Protein 7BPR (pdb70)

Structure (mmCIF, N/CA/C/O backbone):
data_7BPR
#
_entry.id   7BPR
#
_cell.length_a   48.053
_cell.length_b   49.480
_cell.length_c   57.202
_cell.angle_alpha   81.700
_cell.angle_beta   87.840
_cell.angle_gamma   61.410
#
_symmetry.space_group_name_H-M   'P 1'
#
loop_
_entity.id
_entity.type
_entity.pdbx_description
1 polymer 'Testis-expressed protein 101'
2 non-polymer 2-acetamido-2-deoxy-beta-D-glucopyranose
3 non-polymer 'PLATINUM (II) ION'
4 water water
#
loop_
_atom_site.group_PDB
_atom_site.id
_atom_site.type_symbol
_atom_site.label_atom_id
_atom_site.label_alt_id
_atom_site.label_comp_id
_atom_site.label_asym_id
_atom_site.label_entity_id
_atom_site.label_seq_id
_atom_site.pdbx_PDB_ins_code
_atom_site.Cartn_x
_atom_site.Cartn_y
_atom_site.Cartn_z
_atom_site.occupancy
_atom_site.B_iso_or_equiv
_atom_site.auth_seq_id
_atom_site.auth_comp_id
_atom_site.auth_asym_id
_atom_site.auth_atom_id
_atom_site.pdbx_PDB_model_num
ATOM 1 N N . LEU A 1 5 ? 8.278 22.785 12.719 1.00 59.42 26 LEU A N 1
ATOM 2 C CA . LEU A 1 5 ? 7.306 21.750 12.186 1.00 55.87 26 LEU A CA 1
ATOM 3 C C . LEU A 1 5 ? 7.455 20.419 12.943 1.00 49.33 26 LEU A C 1
ATOM 4 O O . LEU A 1 5 ? 8.590 19.908 13.068 1.00 43.26 26 LEU A O 1
ATOM 9 N N . TYR A 1 6 ? 6.325 19.865 13.389 1.00 50.09 27 TYR A N 1
ATOM 10 C CA . TYR A 1 6 ? 6.207 18.559 14.090 1.00 52.16 27 TYR A CA 1
ATOM 11 C C . TYR A 1 6 ? 5.236 17.664 13.301 1.00 50.62 27 TYR A C 1
ATOM 12 O O . TYR A 1 6 ? 4.157 18.146 12.837 1.00 46.95 27 TYR A O 1
ATOM 21 N N . CYS A 1 7 ? 5.571 16.378 13.175 1.00 43.79 28 CYS A N 1
ATOM 22 C CA . CYS A 1 7 ? 4.800 15.415 12.337 1.00 45.18 28 CYS A CA 1
ATOM 23 C C . CYS A 1 7 ? 4.471 14.169 13.154 1.00 43.75 28 CYS A C 1
ATOM 24 O O . CYS A 1 7 ? 5.379 13.711 13.881 1.00 42.55 28 CYS A O 1
ATOM 27 N N . GLN A 1 8 ? 3.241 13.647 13.021 1.00 45.60 29 GLN A N 1
ATOM 28 C CA . GLN A 1 8 ? 2.902 12.273 13.477 1.00 45.18 29 GLN A CA 1
ATOM 29 C C . GLN A 1 8 ? 3.995 11.353 12.928 1.00 42.32 29 GLN A C 1
ATOM 30 O O . GLN A 1 8 ? 4.433 11.528 11.762 1.00 37.42 29 GLN A O 1
ATOM 36 N N . LYS A 1 9 ? 4.469 10.432 13.749 1.00 41.00 30 LYS A N 1
ATOM 37 C CA . LYS A 1 9 ? 5.541 9.488 13.367 1.00 46.15 30 LYS A CA 1
ATOM 38 C C . LYS A 1 9 ? 5.084 8.069 13.687 1.00 45.57 30 LYS A C 1
ATOM 39 O O . LYS A 1 9 ? 4.592 7.840 14.799 1.00 46.69 30 LYS A O 1
ATOM 45 N N . GLY A 1 10 ? 5.288 7.158 12.736 1.00 47.64 31 GLY A N 1
ATOM 46 C CA . GLY A 1 10 ? 4.934 5.735 12.871 1.00 39.36 31 GLY A CA 1
ATOM 47 C C . GLY A 1 10 ? 5.284 4.958 11.620 1.00 41.75 31 GLY A C 1
ATOM 48 O O . GLY A 1 10 ? 5.383 5.551 10.529 1.00 42.63 31 GLY A O 1
ATOM 49 N N . LEU A 1 11 ? 5.420 3.659 11.779 1.00 42.09 32 LEU A N 1
ATOM 50 C CA . LEU A 1 11 ? 5.834 2.712 10.735 1.00 46.01 32 LEU A CA 1
ATOM 51 C C . LEU A 1 11 ? 5.059 1.436 10.995 1.00 44.44 32 LEU A C 1
ATOM 52 O O . LEU A 1 11 ? 5.033 1.024 12.148 1.00 42.48 32 LEU A O 1
ATOM 57 N N . SER A 1 12 ? 4.436 0.834 9.980 1.00 41.04 33 SER A N 1
ATOM 58 C CA . SER A 1 12 ? 3.627 -0.396 10.161 1.00 37.51 33 SER A CA 1
ATOM 59 C C . SER A 1 12 ? 3.665 -1.229 8.874 1.00 40.05 33 SER A C 1
ATOM 60 O O . SER A 1 12 ? 3.389 -0.685 7.808 1.00 32.13 33 SER A O 1
ATOM 63 N N . MET A 1 13 ? 4.061 -2.488 8.965 1.00 39.52 34 MET A N 1
ATOM 64 C CA . MET A 1 13 ? 4.030 -3.441 7.831 1.00 41.05 34 MET A CA 1
ATOM 65 C C . MET A 1 13 ? 3.322 -4.687 8.342 1.00 38.43 34 MET A C 1
ATOM 66 O O . MET A 1 13 ? 3.890 -5.339 9.196 1.00 45.61 34 MET A O 1
ATOM 71 N N . THR A 1 14 ? 2.096 -4.950 7.909 1.00 39.17 35 THR A N 1
ATOM 72 C CA . THR A 1 14 ? 1.276 -6.073 8.411 1.00 38.86 35 THR A CA 1
ATOM 73 C C . THR A 1 14 ? 0.570 -6.756 7.251 1.00 44.80 35 THR A C 1
ATOM 74 O O . THR A 1 14 ? 0.349 -6.091 6.203 1.00 42.85 35 THR A O 1
ATOM 78 N N . VAL A 1 15 ? 0.210 -8.018 7.449 1.00 41.55 36 VAL A N 1
ATOM 79 C CA . VAL A 1 15 ? -0.777 -8.728 6.596 1.00 43.25 36 VAL A CA 1
ATOM 80 C C . VAL A 1 15 ? -1.955 -9.078 7.484 1.00 45.32 36 VAL A C 1
ATOM 81 O O . VAL A 1 15 ? -1.738 -9.741 8.482 1.00 47.29 36 VAL A O 1
ATOM 85 N N . GLU A 1 16 ? -3.134 -8.596 7.105 1.00 48.18 37 GLU A N 1
ATOM 86 C CA . GLU A 1 16 ? -4.404 -8.664 7.856 1.00 51.29 37 GLU A CA 1
ATOM 87 C C . GLU A 1 16 ? -5.334 -9.653 7.138 1.00 53.42 37 GLU A C 1
ATOM 88 O O . GLU A 1 16 ? -5.510 -9.507 5.915 1.00 46.49 37 GLU A O 1
ATOM 94 N N . ALA A 1 17 ? -5.920 -10.632 7.834 1.00 57.37 38 ALA A N 1
ATOM 95 C CA . ALA A 1 17 ? -7.063 -11.425 7.303 1.00 62.67 38 ALA A CA 1
ATOM 96 C C . ALA A 1 17 ? -8.346 -10.583 7.350 1.00 64.44 38 ALA A C 1
ATOM 97 O O . ALA A 1 17 ? -9.307 -10.944 6.668 1.00 65.43 38 ALA A O 1
ATOM 99 N N . ASP A 1 18 ? -8.325 -9.465 8.087 1.00 68.88 39 ASP A N 1
ATOM 100 C CA . ASP A 1 18 ? -9.459 -8.518 8.244 1.00 76.58 39 ASP A CA 1
ATOM 101 C C . ASP A 1 18 ? -9.368 -7.403 7.209 1.00 73.52 39 ASP A C 1
ATOM 102 O O . ASP A 1 18 ? -8.273 -7.034 6.775 1.00 61.36 39 ASP A O 1
ATOM 107 N N . PRO A 1 19 ? -10.515 -6.828 6.774 1.00 75.48 40 PRO A N 1
ATOM 108 C CA . PRO A 1 19 ? -10.486 -5.778 5.745 1.00 75.03 40 PRO A CA 1
ATOM 109 C C . PRO A 1 19 ? -9.666 -4.528 6.134 1.00 68.35 40 PRO A C 1
ATOM 110 O O . PRO A 1 19 ? -9.504 -4.257 7.328 1.00 53.52 40 PRO A O 1
ATOM 114 N N . ALA A 1 20 ? -9.148 -3.812 5.123 1.00 65.33 41 ALA A N 1
ATOM 115 C CA . ALA A 1 20 ? -8.419 -2.524 5.263 1.00 59.99 41 ALA A CA 1
ATOM 116 C C . ALA A 1 20 ? -9.299 -1.474 5.954 1.00 58.55 41 ALA A C 1
ATOM 117 O O . ALA A 1 20 ? -8.753 -0.638 6.683 1.00 52.17 41 ALA A O 1
ATOM 119 N N . ASN A 1 21 ? -10.621 -1.539 5.782 1.00 65.78 42 ASN A N 1
ATOM 120 C CA . ASN A 1 21 ? -11.560 -0.502 6.301 1.00 68.94 42 ASN A CA 1
ATOM 121 C C . ASN A 1 21 ? -11.865 -0.778 7.791 1.00 69.01 42 ASN A C 1
ATOM 122 O O . ASN A 1 21 ? -12.793 -0.144 8.323 1.00 77.41 42 ASN A O 1
ATOM 127 N N . MET A 1 22 ? -11.085 -1.640 8.464 1.00 64.59 43 MET A N 1
ATOM 128 C CA . MET A 1 22 ? -10.962 -1.665 9.949 1.00 67.33 43 MET A CA 1
ATOM 129 C C . MET A 1 22 ? -9.504 -1.459 10.404 1.00 65.92 43 MET A C 1
ATOM 130 O O . MET A 1 22 ? -9.242 -1.589 11.615 1.00 60.25 43 MET A O 1
ATOM 135 N N . PHE A 1 23 ? -8.584 -1.087 9.508 1.00 54.25 44 PHE A N 1
ATOM 136 C CA . PHE A 1 23 ? -7.205 -0.694 9.884 1.00 53.71 44 PHE A CA 1
ATOM 137 C C . PHE A 1 23 ? -7.272 0.651 10.609 1.00 47.36 44 PHE A C 1
ATOM 138 O O . PHE A 1 23 ? -7.962 1.567 10.160 1.00 46.66 44 PHE A O 1
ATOM 146 N N . ASN A 1 24 ? -6.578 0.756 11.729 1.00 54.90 45 ASN A N 1
ATOM 147 C CA . ASN A 1 24 ? -6.477 2.025 12.487 1.00 59.16 45 ASN A CA 1
ATOM 148 C C . ASN A 1 24 ? -5.047 2.519 12.274 1.00 56.55 45 ASN A C 1
ATOM 149 O O . ASN A 1 24 ? -4.092 1.849 12.741 1.00 55.86 45 ASN A O 1
ATOM 154 N N . TRP A 1 25 ? -4.918 3.642 11.563 1.00 48.37 46 TRP A N 1
ATOM 155 C CA . TRP A 1 25 ? -3.620 4.275 11.249 1.00 49.92 46 TRP A CA 1
ATOM 156 C C . TRP A 1 25 ? -3.269 5.199 12.421 1.00 63.39 46 TRP A C 1
ATOM 157 O O . TRP A 1 25 ? -2.941 6.376 12.214 1.00 65.43 46 TRP A O 1
ATOM 168 N N . THR A 1 26 ? -3.408 4.666 13.633 1.00 76.37 47 THR A N 1
ATOM 169 C CA . THR A 1 26 ? -3.035 5.349 14.893 1.00 74.70 47 THR A CA 1
ATOM 170 C C . THR A 1 26 ? -1.525 5.537 14.861 1.00 75.18 47 THR A C 1
ATOM 171 O O . THR A 1 26 ? -0.814 4.630 14.326 1.00 72.00 47 THR A O 1
ATOM 175 N N . THR A 1 27 ? -1.095 6.701 15.341 1.00 70.92 48 THR A N 1
ATOM 176 C CA . THR A 1 27 ? 0.311 7.033 15.659 1.00 68.26 48 THR A CA 1
ATOM 177 C C . THR A 1 27 ? 0.272 7.739 17.017 1.00 73.12 48 THR A C 1
ATOM 178 O O . THR A 1 27 ? -0.480 8.727 17.146 1.00 74.58 48 THR A O 1
ATOM 182 N N . GLU A 1 28 ? 0.993 7.206 17.998 1.00 75.41 49 GLU A N 1
ATOM 183 C CA . GLU A 1 28 ? 1.168 7.826 19.341 1.00 83.24 49 GLU A CA 1
ATOM 184 C C . GLU A 1 28 ? 2.228 8.925 19.203 1.00 78.42 49 GLU A C 1
ATOM 185 O O . GLU A 1 28 ? 1.947 10.082 19.606 1.00 67.66 49 GLU A O 1
ATOM 191 N N . GLU A 1 29 ? 3.340 8.583 18.540 1.00 72.53 50 GLU A N 1
ATOM 192 C CA . GLU A 1 29 ? 4.597 9.367 18.545 1.00 67.66 50 GLU A CA 1
ATOM 193 C C . GLU A 1 29 ? 4.499 10.590 17.624 1.00 64.24 50 GLU A C 1
ATOM 194 O O . GLU A 1 29 ? 3.715 10.566 16.653 1.00 57.23 50 GLU A O 1
ATOM 200 N N . VAL A 1 30 ? 5.310 11.606 17.934 1.00 49.93 51 VAL A N 1
ATOM 201 C CA . VAL A 1 30 ? 5.528 12.830 17.121 1.00 52.81 51 VAL A CA 1
ATOM 202 C C . VAL A 1 30 ? 7.043 12.994 16.948 1.00 52.29 51 VAL A C 1
ATOM 203 O O . VAL A 1 30 ? 7.779 12.321 17.641 1.00 51.59 51 VAL A O 1
ATOM 207 N N . GLU A 1 31 ? 7.493 13.753 15.956 1.00 57.71 52 GLU A N 1
ATOM 208 C CA . GLU A 1 31 ? 8.938 14.039 15.785 1.00 57.63 52 GLU A CA 1
ATOM 209 C C . GLU A 1 31 ? 9.093 15.436 15.190 1.00 59.92 52 GLU A C 1
ATOM 210 O O . GLU A 1 31 ? 8.157 15.909 14.540 1.00 53.39 52 GLU A O 1
ATOM 216 N N . THR A 1 32 ? 10.242 16.053 15.455 1.00 63.73 53 THR A N 1
ATOM 217 C CA . THR A 1 32 ? 10.584 17.430 15.043 1.00 59.84 53 THR A CA 1
ATOM 218 C C . THR A 1 32 ? 11.356 17.354 13.727 1.00 55.93 53 THR A C 1
ATOM 219 O O . THR A 1 32 ? 12.318 16.554 13.634 1.00 60.35 53 THR A O 1
ATOM 223 N N . CYS A 1 33 ? 10.894 18.119 12.745 1.00 53.26 54 CYS A N 1
ATOM 224 C CA . CYS A 1 33 ? 11.489 18.229 11.392 1.00 56.48 54 CYS A CA 1
ATOM 225 C C . CYS A 1 33 ? 12.529 19.349 11.393 1.00 66.11 54 CYS A C 1
ATOM 226 O O . CYS A 1 33 ? 12.244 20.405 12.003 1.00 69.31 54 CYS A O 1
ATOM 229 N N . ASP A 1 34 ? 13.656 19.120 10.708 1.00 69.31 55 ASP A N 1
ATOM 230 C CA . ASP A 1 34 ? 14.562 20.169 10.159 1.00 73.14 55 ASP A CA 1
ATOM 231 C C . ASP A 1 34 ? 13.698 21.233 9.471 1.00 80.97 55 ASP A C 1
ATOM 232 O O . ASP A 1 34 ? 12.572 20.903 9.052 1.00 85.60 55 ASP A O 1
ATOM 237 N N . LYS A 1 35 ? 14.172 22.477 9.396 1.00 87.17 56 LYS A N 1
ATOM 238 C CA . LYS A 1 35 ? 13.379 23.593 8.806 1.00 88.01 56 LYS A CA 1
ATOM 239 C C . LYS A 1 35 ? 13.240 23.329 7.304 1.00 86.18 56 LYS A C 1
ATOM 240 O O . LYS A 1 35 ? 14.154 22.704 6.712 1.00 72.08 56 LYS A O 1
ATOM 246 N N . GLY A 1 36 ? 12.100 23.730 6.733 1.00 83.71 57 GLY A N 1
ATOM 247 C CA . GLY A 1 36 ? 11.765 23.541 5.308 1.00 80.34 57 GLY A CA 1
ATOM 248 C C . GLY A 1 36 ? 11.314 22.118 4.985 1.00 75.80 57 GLY A C 1
ATOM 249 O O . GLY A 1 36 ? 11.092 21.825 3.790 1.00 74.57 57 GLY A O 1
ATOM 250 N N . ALA A 1 37 ? 11.155 21.257 5.996 1.00 68.82 58 ALA A N 1
ATOM 251 C CA . ALA A 1 37 ? 10.641 19.877 5.835 1.00 61.96 58 ALA A CA 1
ATOM 252 C C . ALA A 1 37 ? 9.134 19.911 5.592 1.00 58.24 58 ALA A C 1
ATOM 253 O O . ALA A 1 37 ? 8.510 20.983 5.759 1.00 52.82 58 ALA A O 1
ATOM 255 N N . LEU A 1 38 ? 8.582 18.756 5.220 1.00 55.49 59 LEU A N 1
ATOM 256 C CA . LEU A 1 38 ? 7.121 18.509 5.136 1.00 54.54 59 LEU A CA 1
ATOM 257 C C . LEU A 1 38 ? 6.754 17.360 6.081 1.00 39.84 59 LEU A C 1
ATOM 258 O O . LEU A 1 38 ? 7.650 16.591 6.453 1.00 44.19 59 LEU A O 1
ATOM 263 N N . CYS A 1 39 ? 5.484 17.244 6.451 1.00 38.56 60 CYS A N 1
ATOM 264 C CA . CYS A 1 39 ? 4.941 15.974 7.007 1.00 41.56 60 CYS A CA 1
ATOM 265 C C . CYS A 1 39 ? 4.501 15.086 5.828 1.00 37.38 60 CYS A C 1
ATOM 266 O O . CYS A 1 39 ? 3.956 15.617 4.835 1.00 35.41 60 CYS A O 1
ATOM 269 N N . GLN A 1 40 ? 4.749 13.789 5.930 1.00 37.82 61 GLN A N 1
ATOM 270 C CA . GLN A 1 40 ? 4.173 12.789 4.996 1.00 35.92 61 GLN A CA 1
ATOM 271 C C . GLN A 1 40 ? 3.461 11.695 5.792 1.00 36.10 61 GLN A C 1
ATOM 272 O O . GLN A 1 40 ? 3.935 11.279 6.864 1.00 34.73 61 GLN A O 1
ATOM 278 N N . GLU A 1 41 ? 2.359 11.226 5.215 1.00 36.15 62 GLU A N 1
ATOM 279 C CA . GLU A 1 41 ? 1.718 9.939 5.547 1.00 34.22 62 GLU A CA 1
ATOM 280 C C . GLU A 1 41 ? 1.491 9.218 4.208 1.00 32.57 62 GLU A C 1
ATOM 281 O O . GLU A 1 41 ? 0.863 9.792 3.318 1.00 30.71 62 GLU A O 1
ATOM 287 N N . THR A 1 42 ? 2.016 8.012 4.102 1.00 29.70 63 THR A N 1
ATOM 288 C CA . THR A 1 42 ? 1.986 7.195 2.881 1.00 28.55 63 THR A CA 1
ATOM 289 C C . THR A 1 42 ? 1.633 5.764 3.264 1.00 27.84 63 THR A C 1
ATOM 290 O O . THR A 1 42 ? 2.187 5.234 4.254 1.00 28.51 63 THR A O 1
ATOM 294 N N . ILE A 1 43 ? 0.738 5.149 2.490 1.00 30.25 64 ILE A N 1
ATOM 295 C CA . ILE A 1 43 ? 0.274 3.767 2.758 1.00 28.23 64 ILE A CA 1
ATOM 296 C C . ILE A 1 43 ? 0.069 3.080 1.407 1.00 27.95 64 ILE A C 1
ATOM 297 O O . ILE A 1 43 ? -0.302 3.742 0.439 1.00 26.50 64 ILE A O 1
ATOM 302 N N . LEU A 1 44 ? 0.445 1.813 1.351 1.00 29.20 65 LEU A N 1
ATOM 303 C CA . LEU A 1 44 ? 0.334 0.939 0.168 1.00 29.24 65 LEU A CA 1
ATOM 304 C C . LEU A 1 44 ? -0.441 -0.270 0.645 1.00 27.66 65 LEU A C 1
ATOM 305 O O . LEU A 1 44 ? -0.050 -0.842 1.689 1.00 28.53 65 LEU A O 1
ATOM 310 N N . ILE A 1 45 ? -1.537 -0.568 -0.035 1.00 27.67 66 ILE A N 1
ATOM 311 C CA . ILE A 1 45 ? -2.523 -1.601 0.370 1.00 27.95 66 ILE A CA 1
ATOM 312 C C . ILE A 1 45 ? -2.628 -2.597 -0.771 1.00 28.39 66 ILE A C 1
ATOM 313 O O . ILE A 1 45 ? -2.876 -2.177 -1.936 1.00 27.31 66 ILE A O 1
ATOM 318 N N . ILE A 1 46 ? -2.411 -3.870 -0.471 1.00 27.56 67 ILE A N 1
ATOM 319 C CA . ILE A 1 46 ? -2.317 -4.942 -1.492 1.00 28.78 67 ILE A CA 1
ATOM 320 C C . ILE A 1 46 ? -3.202 -6.074 -0.999 1.00 29.19 67 ILE A C 1
ATOM 321 O O . ILE A 1 46 ? -2.922 -6.634 0.071 1.00 31.69 67 ILE A O 1
ATOM 326 N N . LYS A 1 47 ? -4.244 -6.377 -1.740 1.00 30.10 68 LYS A N 1
ATOM 327 C CA . LYS A 1 47 ? -5.234 -7.399 -1.344 1.00 33.37 68 LYS A CA 1
ATOM 328 C C . LYS A 1 47 ? -5.160 -8.510 -2.375 1.00 32.41 68 LYS A C 1
ATOM 329 O O . LYS A 1 47 ? -5.233 -8.217 -3.575 1.00 30.62 68 LYS A O 1
ATOM 335 N N . ALA A 1 48 ? -4.952 -9.712 -1.876 1.00 31.39 69 ALA A N 1
ATOM 336 C CA . ALA A 1 48 ? -4.936 -10.987 -2.629 1.00 34.40 69 ALA A CA 1
ATOM 337 C C . ALA A 1 48 ? -5.875 -11.920 -1.874 1.00 35.73 69 ALA A C 1
ATOM 338 O O . ALA A 1 48 ? -5.607 -12.190 -0.660 1.00 35.45 69 ALA A O 1
ATOM 340 N N . GLY A 1 49 ? -6.943 -12.373 -2.525 1.00 36.15 70 GLY A N 1
ATOM 341 C CA . GLY A 1 49 ? -7.975 -13.172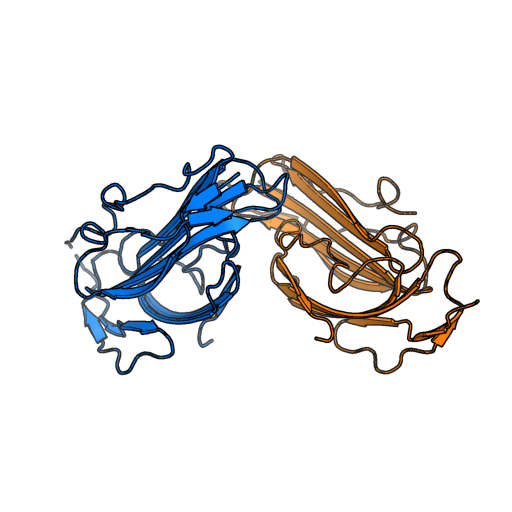 -1.829 1.00 37.66 70 GLY A CA 1
ATOM 342 C C . GLY A 1 49 ? -8.539 -12.402 -0.648 1.00 36.42 70 GLY A C 1
ATOM 343 O O . GLY A 1 49 ? -9.030 -11.305 -0.845 1.00 36.84 70 GLY A O 1
ATOM 344 N N . THR A 1 50 ? -8.438 -12.952 0.558 1.00 34.74 71 THR A N 1
ATOM 345 C CA . THR A 1 50 ? -9.035 -12.357 1.778 1.00 39.43 71 THR A CA 1
ATOM 346 C C . THR A 1 50 ? -7.956 -11.670 2.610 1.00 37.14 71 THR A C 1
ATOM 347 O O . THR A 1 50 ? -8.276 -11.161 3.694 1.00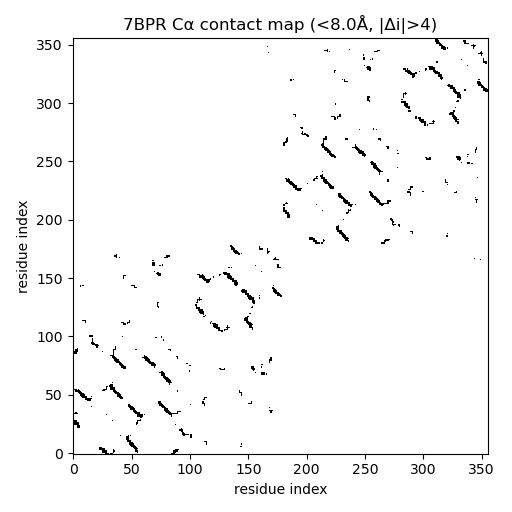 39.89 71 THR A O 1
ATOM 351 N N . GLU A 1 51 ? -6.708 -11.643 2.146 1.00 37.27 72 GLU A N 1
ATOM 352 C CA . GLU A 1 51 ? -5.616 -11.037 2.934 1.00 36.55 72 GLU A CA 1
ATOM 353 C C . GLU A 1 51 ? -5.208 -9.712 2.311 1.00 36.38 72 GLU A C 1
ATOM 354 O O . GLU A 1 51 ? -5.201 -9.593 1.071 1.00 30.94 72 GLU A O 1
ATOM 360 N N . THR A 1 52 ? -4.841 -8.786 3.180 1.00 33.46 73 THR A N 1
ATOM 361 C CA . THR A 1 52 ? -4.439 -7.419 2.814 1.00 35.72 73 THR A CA 1
ATOM 362 C C . THR A 1 52 ? -3.101 -7.103 3.476 1.00 36.89 73 THR A C 1
ATOM 363 O O . THR A 1 52 ? -3.013 -7.079 4.717 1.00 39.05 73 THR A O 1
ATOM 367 N N . ALA A 1 53 ? -2.088 -6.844 2.666 1.00 34.38 74 ALA A N 1
ATOM 368 C CA . ALA A 1 53 ? -0.795 -6.327 3.132 1.00 34.41 74 ALA A CA 1
ATOM 369 C C . ALA A 1 53 ? -0.904 -4.802 3.166 1.00 36.48 74 ALA A C 1
ATOM 370 O O . ALA A 1 53 ? -1.449 -4.216 2.227 1.00 29.24 74 ALA A O 1
ATOM 372 N N . ILE A 1 54 ? -0.492 -4.204 4.279 1.00 33.92 75 ILE A N 1
ATOM 373 C CA . ILE A 1 54 ? -0.573 -2.737 4.520 1.00 33.19 75 ILE A CA 1
ATOM 374 C C . ILE A 1 54 ? 0.822 -2.284 4.930 1.00 33.56 75 ILE A C 1
ATOM 375 O O . ILE A 1 54 ? 1.291 -2.753 5.986 1.00 31.55 75 ILE A O 1
ATOM 380 N N . LEU A 1 55 ? 1.460 -1.463 4.089 1.00 32.85 76 LEU A N 1
ATOM 381 C CA . LEU A 1 55 ? 2.776 -0.841 4.360 1.00 34.03 76 LEU A CA 1
ATOM 382 C C . LEU A 1 55 ? 2.540 0.646 4.573 1.00 34.65 76 LEU A C 1
ATOM 383 O O . LEU A 1 55 ? 2.151 1.325 3.613 1.00 31.40 76 LEU A O 1
ATOM 388 N N . ALA A 1 56 ? 2.755 1.151 5.792 1.00 31.77 77 ALA A N 1
ATOM 389 C CA . ALA A 1 56 ? 2.343 2.507 6.200 1.00 30.20 77 ALA A CA 1
ATOM 390 C C . ALA A 1 56 ? 3.491 3.207 6.923 1.00 36.98 77 ALA A C 1
ATOM 391 O O . ALA A 1 56 ? 4.152 2.571 7.770 1.00 37.02 77 ALA A O 1
ATOM 393 N N . THR A 1 57 ? 3.695 4.480 6.588 1.00 37.03 78 THR A N 1
ATOM 394 C CA . THR A 1 57 ? 4.800 5.316 7.086 1.00 34.14 78 THR A CA 1
ATOM 395 C C . THR A 1 57 ? 4.264 6.718 7.325 1.00 38.07 78 THR A C 1
ATOM 396 O O . THR A 1 57 ? 3.532 7.240 6.465 1.00 35.70 78 THR A O 1
ATOM 400 N N . LYS A 1 58 ? 4.599 7.281 8.490 1.00 39.10 79 LYS A N 1
ATOM 401 C CA . LYS A 1 58 ? 4.356 8.701 8.837 1.00 40.10 79 LYS A CA 1
ATOM 402 C C . LYS A 1 58 ? 5.639 9.297 9.413 1.00 36.67 79 LYS A C 1
ATOM 403 O O . LYS A 1 58 ? 6.267 8.633 10.248 1.00 36.16 79 LYS A O 1
ATOM 409 N N . GLY A 1 59 ? 5.967 10.515 9.012 1.00 41.36 80 GLY A N 1
ATOM 410 C CA . GLY A 1 59 ? 7.073 11.279 9.620 1.00 42.05 80 GLY A CA 1
ATOM 411 C C . GLY A 1 59 ? 7.410 12.516 8.823 1.00 46.54 80 GLY A C 1
ATOM 412 O O . GLY A 1 59 ? 6.667 12.851 7.885 1.00 44.87 80 GLY A O 1
ATOM 413 N N . CYS A 1 60 ? 8.491 13.190 9.209 1.00 45.85 81 CYS A N 1
ATOM 414 C CA . CYS A 1 60 ? 9.082 14.319 8.455 1.00 46.71 81 CYS A CA 1
ATOM 415 C C . CYS A 1 60 ? 9.702 13.767 7.169 1.00 42.68 81 CYS A C 1
ATOM 416 O O . CYS A 1 60 ? 10.139 12.601 7.158 1.00 39.43 81 CYS A O 1
ATOM 419 N N . ILE A 1 61 ? 9.688 14.565 6.114 1.00 47.12 82 ILE A N 1
ATOM 420 C CA . ILE A 1 61 ? 10.575 14.378 4.932 1.00 51.03 82 ILE A CA 1
ATOM 421 C C . ILE A 1 61 ? 11.194 15.726 4.602 1.00 53.54 82 ILE A C 1
ATOM 422 O O . ILE A 1 61 ? 10.499 16.740 4.581 1.00 47.38 82 ILE A O 1
ATOM 427 N N . PRO A 1 62 ? 12.507 15.748 4.298 1.00 59.89 83 PRO A N 1
ATOM 428 C CA . PRO A 1 62 ? 13.237 17.009 4.179 1.00 59.68 83 PRO A CA 1
ATOM 429 C C . PRO A 1 62 ? 12.759 17.873 3.003 1.00 67.64 83 PRO A C 1
ATOM 430 O O . PRO A 1 62 ? 12.789 19.079 3.133 1.00 72.17 83 PRO A O 1
ATOM 434 N N . GLU A 1 63 ? 12.295 17.271 1.905 1.00 69.30 84 GLU A N 1
ATOM 435 C CA . GLU A 1 63 ? 11.848 18.058 0.721 1.00 69.40 84 GLU A CA 1
ATOM 436 C C . GLU A 1 63 ? 10.682 17.340 0.036 1.00 63.79 84 GLU A C 1
ATOM 437 O O . GLU A 1 63 ? 10.563 16.107 0.172 1.00 60.85 84 GLU A O 1
ATOM 443 N N . GLY A 1 64 ? 9.848 18.130 -0.630 1.00 58.56 85 GLY A N 1
ATOM 444 C CA . GLY A 1 64 ? 8.714 17.648 -1.426 1.00 61.19 85 GLY A CA 1
ATOM 445 C C . GLY A 1 64 ? 7.761 18.778 -1.752 1.00 67.07 85 GLY A C 1
ATOM 446 O O . GLY A 1 64 ? 7.901 19.888 -1.182 1.00 57.68 85 GLY A O 1
ATOM 447 N N . GLU A 1 65 ? 6.819 18.498 -2.647 1.00 72.62 86 GLU A N 1
ATOM 448 C CA . GLU A 1 65 ? 5.679 19.387 -2.954 1.00 73.32 86 GLU A CA 1
ATOM 449 C C . GLU A 1 65 ? 4.528 18.976 -2.044 1.00 64.26 86 GLU A C 1
ATOM 450 O O . GLU A 1 65 ? 4.270 17.772 -1.920 1.00 62.09 86 GLU A O 1
ATOM 456 N N . GLU A 1 66 ? 3.866 19.947 -1.428 1.00 56.86 87 GLU A N 1
ATOM 457 C CA . GLU A 1 66 ? 2.554 19.727 -0.776 1.00 56.81 87 GLU A CA 1
ATOM 458 C C . GLU A 1 66 ? 1.620 19.118 -1.824 1.00 56.06 87 GLU A C 1
ATOM 459 O O . GLU A 1 66 ? 1.490 19.708 -2.901 1.00 62.32 87 GLU A O 1
ATOM 465 N N . ALA A 1 67 ? 1.018 17.965 -1.539 1.00 52.57 88 ALA A N 1
ATOM 466 C CA . ALA A 1 67 ? 0.087 17.265 -2.457 1.00 47.56 88 ALA A CA 1
ATOM 467 C C . ALA A 1 67 ? -0.543 16.053 -1.761 1.00 45.16 88 ALA A C 1
ATOM 468 O O . ALA A 1 67 ? 0.132 15.413 -0.907 1.00 40.21 88 ALA A O 1
ATOM 470 N N . ILE A 1 68 ? -1.782 15.751 -2.113 1.00 37.92 89 ILE A N 1
ATOM 471 C CA . ILE A 1 68 ? -2.433 14.458 -1.769 1.00 37.44 89 ILE A CA 1
ATOM 472 C C . ILE A 1 68 ? -2.546 13.653 -3.061 1.00 34.77 89 ILE A C 1
ATOM 473 O O . ILE A 1 68 ? -3.072 14.203 -4.068 1.00 32.76 89 ILE A O 1
ATOM 478 N N . THR A 1 69 ? -2.021 12.435 -3.053 1.00 32.67 90 THR A N 1
ATOM 479 C CA . THR A 1 69 ? -1.943 11.572 -4.258 1.00 34.75 90 THR A CA 1
ATOM 480 C C . THR A 1 69 ? -2.541 10.207 -3.907 1.00 30.06 90 THR A C 1
ATOM 481 O O . THR A 1 69 ? -1.934 9.479 -3.063 1.00 32.74 90 THR A O 1
ATOM 485 N N . ILE A 1 70 ? -3.644 9.866 -4.564 1.00 28.77 91 ILE A N 1
ATOM 486 C CA . ILE A 1 70 ? -4.279 8.514 -4.482 1.00 26.82 91 ILE A CA 1
ATOM 487 C C . ILE A 1 70 ? -4.086 7.827 -5.817 1.00 26.56 91 ILE A C 1
ATOM 488 O O . ILE A 1 70 ? -4.390 8.429 -6.871 1.00 26.47 91 ILE A O 1
ATOM 493 N N . VAL A 1 71 ? -3.522 6.624 -5.759 1.00 26.82 92 VAL A N 1
ATOM 494 C CA . VAL A 1 71 ? -3.248 5.846 -6.990 1.00 27.17 92 VAL A CA 1
ATOM 495 C C . VAL A 1 71 ? -3.953 4.510 -6.833 1.00 27.78 92 VAL A C 1
ATOM 496 O O . VAL A 1 71 ? -3.687 3.799 -5.845 1.00 26.02 92 VAL A O 1
ATOM 500 N N . GLN A 1 72 ? -4.807 4.192 -7.798 1.00 27.10 93 GLN A N 1
ATOM 501 C CA . GLN A 1 72 ? -5.419 2.851 -7.884 1.00 29.23 93 GLN A CA 1
ATOM 502 C C . GLN A 1 72 ? -4.549 2.031 -8.826 1.00 26.91 93 GLN A C 1
ATOM 503 O O . GLN A 1 72 ? -4.788 2.047 -10.051 1.00 26.45 93 GLN A O 1
ATOM 509 N N . HIS A 1 73 ? -3.504 1.406 -8.287 1.00 26.43 94 HIS A N 1
ATOM 510 C CA . HIS A 1 73 ? -2.453 0.737 -9.101 1.00 28.92 94 HIS A CA 1
ATOM 511 C C . HIS A 1 73 ? -3.071 -0.464 -9.846 1.00 29.12 94 HIS A C 1
ATOM 512 O O . HIS A 1 73 ? -2.730 -0.694 -11.004 1.00 29.63 94 HIS A O 1
ATOM 519 N N . SER A 1 74 ? -3.873 -1.254 -9.152 1.00 28.04 95 SER A N 1
ATOM 520 C CA . SER A 1 74 ? -4.643 -2.378 -9.746 1.00 30.43 95 SER A CA 1
ATOM 521 C C . SER A 1 74 ? -6.052 -2.307 -9.190 1.00 30.02 95 SER A C 1
ATOM 522 O O . SER A 1 74 ? -6.219 -2.248 -7.940 1.00 25.30 95 SER A O 1
ATOM 525 N N . SER A 1 75 ? -7.020 -2.356 -10.086 1.00 31.56 96 SER A N 1
ATOM 526 C CA . SER A 1 75 ? -8.473 -2.327 -9.762 1.00 29.92 96 SER A CA 1
ATOM 527 C C . SER A 1 75 ? -9.037 -3.730 -9.917 1.00 32.76 96 SER A C 1
ATOM 528 O O . SER A 1 75 ? -8.433 -4.525 -10.611 1.00 31.39 96 SER A O 1
ATOM 531 N N . PRO A 1 76 ? -10.223 -4.035 -9.352 1.00 33.22 97 PRO A N 1
ATOM 532 C CA . PRO A 1 76 ? -10.892 -5.315 -9.616 1.00 33.45 97 PRO A CA 1
ATOM 533 C C . PRO A 1 76 ? -11.173 -5.462 -11.106 1.00 32.52 97 PRO A C 1
ATOM 534 O O . PRO A 1 76 ? -11.150 -4.477 -11.831 1.00 33.17 97 PRO A O 1
ATOM 538 N N . PRO A 1 77 ? -11.292 -6.695 -11.640 1.00 38.15 98 PRO A N 1
ATOM 539 C CA . PRO A 1 77 ? -11.333 -7.907 -10.823 1.00 37.93 98 PRO A CA 1
ATOM 540 C C . PRO A 1 77 ? -9.964 -8.457 -10.376 1.00 33.94 98 PRO A C 1
ATOM 541 O O . PRO A 1 77 ? -8.980 -8.335 -11.083 1.00 33.57 98 PRO A O 1
ATOM 545 N N . GLY A 1 78 ? -9.953 -9.094 -9.211 1.00 32.13 99 GLY A N 1
ATOM 546 C CA . GLY A 1 78 ? -8.790 -9.829 -8.696 1.00 34.11 99 GLY A CA 1
ATOM 547 C C . GLY A 1 78 ? -7.894 -8.949 -7.842 1.00 31.63 99 GLY A C 1
ATOM 548 O O . GLY A 1 78 ? -8.409 -8.296 -6.963 1.00 29.95 99 GLY A O 1
ATOM 549 N N . LEU A 1 79 ? -6.576 -9.020 -8.050 1.00 30.93 100 LEU A N 1
ATOM 550 C CA . LEU A 1 79 ? -5.581 -8.307 -7.209 1.00 29.41 100 LEU A CA 1
ATOM 551 C C . LEU A 1 79 ? -5.909 -6.817 -7.204 1.00 28.40 100 LEU A C 1
ATOM 552 O O . LEU A 1 79 ? -6.157 -6.255 -8.281 1.00 26.50 100 LEU A O 1
ATOM 557 N N . ILE A 1 80 ? -5.924 -6.221 -6.022 1.00 29.79 101 ILE A N 1
ATOM 558 C CA . ILE A 1 80 ? -6.250 -4.783 -5.830 1.00 31.56 101 ILE A CA 1
ATOM 559 C C . ILE A 1 80 ? -5.076 -4.137 -5.099 1.00 27.77 101 ILE A C 1
ATOM 560 O O . ILE A 1 80 ? -4.731 -4.604 -4.016 1.00 28.28 101 ILE A O 1
ATOM 565 N N . VAL A 1 81 ? -4.564 -3.050 -5.646 1.00 27.24 102 VAL A N 1
ATOM 566 C CA . VAL A 1 81 ? -3.434 -2.285 -5.051 1.00 27.79 102 VAL A CA 1
ATOM 567 C C . VAL A 1 81 ? -3.780 -0.802 -5.126 1.00 26.20 102 VAL A C 1
ATOM 568 O O . VAL A 1 81 ? -4.003 -0.297 -6.248 1.00 24.09 102 VAL A O 1
ATOM 572 N N . THR A 1 82 ? -3.827 -0.169 -3.958 1.00 24.26 103 THR A N 1
ATOM 573 C CA . THR A 1 82 ? -4.111 1.266 -3.809 1.00 27.44 103 THR A CA 1
ATOM 574 C C . THR A 1 82 ? -3.008 1.895 -2.968 1.00 27.64 103 THR A C 1
ATOM 575 O O . THR A 1 82 ? -2.584 1.259 -2.000 1.00 26.74 103 THR A O 1
ATOM 579 N N . SER A 1 83 ? -2.638 3.130 -3.288 1.00 26.01 104 SER A N 1
ATOM 580 C CA . SER A 1 83 ? -1.759 3.923 -2.410 1.00 27.16 104 SER A CA 1
ATOM 581 C C . SER A 1 83 ? -2.375 5.297 -2.166 1.00 26.87 104 SER A C 1
ATOM 582 O O . SER A 1 83 ? -3.093 5.873 -3.023 1.00 24.49 104 SER A O 1
ATOM 585 N N . TYR A 1 84 ? -2.109 5.776 -0.962 1.00 29.23 105 TYR A N 1
ATOM 586 C CA . TYR A 1 84 ? -2.434 7.136 -0.536 1.00 30.41 105 TYR A CA 1
ATOM 587 C C . TYR A 1 84 ? -1.153 7.767 0.021 1.00 31.56 105 TYR A C 1
ATOM 588 O O . TYR A 1 84 ? -0.451 7.129 0.818 1.00 28.78 105 TYR A O 1
ATOM 597 N N . SER A 1 85 ? -0.848 8.977 -0.439 1.00 30.07 106 SER A N 1
ATOM 598 C CA . SER A 1 85 ? 0.292 9.776 0.064 1.00 34.24 106 SER A CA 1
ATOM 599 C C . SER A 1 85 ? -0.179 11.210 0.266 1.00 33.97 106 SER A C 1
ATOM 600 O O . SER A 1 85 ? -0.790 11.777 -0.641 1.00 35.90 106 SER A O 1
ATOM 603 N N . ASN A 1 86 ? 0.070 11.749 1.451 1.00 35.67 107 ASN A N 1
ATOM 604 C CA . ASN A 1 86 ? -0.258 13.154 1.805 1.00 38.08 107 ASN A CA 1
ATOM 605 C C . ASN A 1 86 ? 1.026 13.799 2.321 1.00 40.06 107 ASN A C 1
ATOM 606 O O . ASN A 1 86 ? 1.568 13.322 3.311 1.00 35.92 107 ASN A O 1
ATOM 611 N N . TYR A 1 87 ? 1.525 14.778 1.579 1.00 40.35 108 TYR A N 1
ATOM 612 C CA . TYR A 1 87 ? 2.678 15.640 1.914 1.00 37.42 108 TYR A CA 1
ATOM 613 C C . TYR A 1 87 ? 2.081 17.003 2.263 1.00 38.95 108 TYR A C 1
ATOM 614 O O . TYR A 1 87 ? 1.423 17.609 1.386 1.00 39.03 108 TYR A O 1
ATOM 623 N N . CYS A 1 88 ? 2.171 17.398 3.537 1.00 41.79 109 CYS A N 1
ATOM 624 C CA . CYS A 1 88 ? 1.437 18.557 4.106 1.00 41.48 109 CYS A CA 1
ATOM 625 C C . CYS A 1 88 ? 2.382 19.374 5.012 1.00 44.00 109 CYS A C 1
ATOM 626 O O . CYS A 1 88 ? 3.373 18.810 5.508 1.00 43.25 109 CYS A O 1
ATOM 629 N N . GLU A 1 89 ? 2.131 20.673 5.157 1.00 53.95 110 GLU A N 1
ATOM 630 C CA . GLU A 1 89 ? 3.150 21.633 5.674 1.00 58.21 110 GLU A CA 1
ATOM 631 C C . GLU A 1 89 ? 2.718 22.272 7.002 1.00 51.78 110 GLU A C 1
ATOM 632 O O . GLU A 1 89 ? 3.451 23.173 7.438 1.00 52.22 110 GLU A O 1
ATOM 638 N N . ASP A 1 90 ? 1.626 21.830 7.638 1.00 47.62 111 ASP A N 1
ATOM 639 C CA . ASP A 1 90 ? 1.221 22.306 8.992 1.00 47.88 111 ASP A CA 1
ATOM 640 C C . ASP A 1 90 ? 1.519 21.198 10.009 1.00 54.08 111 ASP A C 1
ATOM 641 O O . ASP A 1 90 ? 1.167 20.037 9.738 1.00 45.74 111 ASP A O 1
ATOM 646 N N . SER A 1 91 ? 2.128 21.527 11.153 1.00 49.78 112 SER A N 1
ATOM 647 C CA . SER A 1 91 ? 2.414 20.574 12.254 1.00 47.27 112 SER A CA 1
ATOM 648 C C . SER A 1 91 ? 1.220 19.641 12.479 1.00 43.64 112 SER A C 1
ATOM 649 O O . SER A 1 91 ? 0.085 20.118 12.446 1.00 47.82 112 SER A O 1
ATOM 652 N N . PHE A 1 92 ? 1.467 18.337 12.644 1.00 49.65 113 PHE A N 1
ATOM 653 C CA . PHE A 1 92 ? 0.436 17.304 12.971 1.00 51.42 113 PHE A CA 1
ATOM 654 C C . PHE A 1 92 ? -0.548 17.101 11.803 1.00 43.28 113 PHE A C 1
ATOM 655 O O . PHE A 1 92 ? -1.598 16.468 12.013 1.00 43.11 113 PHE A O 1
ATOM 663 N N . CYS A 1 93 ? -0.268 17.631 10.611 1.00 40.48 114 CYS A N 1
ATOM 664 C CA . CYS A 1 93 ? -1.226 17.577 9.465 1.00 44.11 114 CYS A CA 1
ATOM 665 C C . CYS A 1 93 ? -1.368 16.129 8.950 1.00 39.12 114 CYS A C 1
ATOM 666 O O . CYS A 1 93 ? -2.424 15.821 8.393 1.00 43.76 114 CYS A O 1
ATOM 669 N N . ASN A 1 94 ? -0.365 15.276 9.168 1.00 37.16 115 ASN A N 1
ATOM 670 C CA . ASN A 1 94 ? -0.340 13.863 8.706 1.00 38.81 115 ASN A CA 1
ATOM 671 C C . ASN A 1 94 ? -1.117 12.998 9.711 1.00 35.85 115 ASN A C 1
ATOM 672 O O . ASN A 1 94 ? -0.522 12.101 10.329 1.00 33.01 115 ASN A O 1
ATOM 677 N N . ASP A 1 95 ? -2.429 13.233 9.811 1.00 44.55 116 ASP A N 1
ATOM 678 C CA . ASP A 1 95 ? -3.304 12.723 10.908 1.00 50.27 116 ASP A CA 1
ATOM 679 C C . ASP A 1 95 ? -4.358 11.723 10.390 1.00 48.32 116 ASP A C 1
ATOM 680 O O . ASP A 1 95 ? -5.337 11.452 11.113 1.00 46.50 116 ASP A O 1
ATOM 685 N N . LYS A 1 96 ? -4.208 11.167 9.194 1.00 44.02 117 LYS A N 1
ATOM 686 C CA . LYS A 1 96 ? -5.177 10.161 8.679 1.00 42.21 117 LYS A CA 1
ATOM 687 C C . LYS A 1 96 ? -5.249 8.968 9.645 1.00 42.84 117 LYS A C 1
ATOM 688 O O . LYS A 1 96 ? -4.199 8.519 10.103 1.00 37.91 117 LYS A O 1
ATOM 694 N N . ASP A 1 97 ? -6.462 8.458 9.919 1.00 45.88 118 ASP A N 1
ATOM 695 C CA . ASP A 1 97 ? -6.709 7.315 10.849 1.00 48.40 118 ASP A CA 1
ATOM 696 C C . ASP A 1 97 ? -7.458 6.174 10.141 1.00 40.87 118 ASP A C 1
ATOM 697 O O . ASP A 1 97 ? -7.287 5.039 10.591 1.00 45.08 118 ASP A O 1
ATOM 702 N N . SER A 1 98 ? -8.236 6.447 9.082 1.00 42.68 119 SER A N 1
ATOM 703 C CA . SER A 1 98 ? -9.147 5.467 8.430 1.00 42.30 119 SER A CA 1
ATOM 704 C C . SER A 1 98 ? -8.832 5.328 6.936 1.00 39.50 119 SER A C 1
ATOM 705 O O . SER A 1 98 ? -8.542 6.340 6.300 1.00 42.95 119 SER A O 1
ATOM 708 N N . LEU A 1 99 ? -9.025 4.128 6.402 1.00 36.87 120 LEU A N 1
ATOM 709 C CA . LEU A 1 99 ? -8.934 3.765 4.967 1.00 40.59 120 LEU A CA 1
ATOM 710 C C . LEU A 1 99 ? -10.321 3.419 4.413 1.00 45.89 120 LEU A C 1
ATOM 711 O O . LEU A 1 99 ? -10.393 2.752 3.335 1.00 43.11 120 LEU A O 1
ATOM 716 N N . SER A 1 100 ? -11.391 3.840 5.101 1.00 44.51 121 SER A N 1
ATOM 717 C CA . SER A 1 100 ? -12.797 3.467 4.780 1.00 50.33 121 SER A CA 1
ATOM 718 C C . SER A 1 100 ? -13.220 3.955 3.384 1.00 45.38 121 SER A C 1
ATOM 719 O O . SER A 1 100 ? -14.098 3.286 2.773 1.00 45.55 121 SER A O 1
ATOM 722 N N . GLN A 1 101 ? -12.564 5.000 2.865 1.00 36.52 122 GLN A N 1
ATOM 723 C CA . GLN A 1 101 ? -12.876 5.568 1.524 1.00 41.58 122 GLN A CA 1
ATOM 724 C C . GLN A 1 101 ? -12.536 4.549 0.418 1.00 39.88 122 GLN A C 1
ATOM 725 O O . GLN A 1 101 ? -13.105 4.653 -0.659 1.00 38.98 122 GLN A O 1
ATOM 731 N N . PHE A 1 102 ? -11.606 3.614 0.659 1.00 40.59 123 PHE A N 1
ATOM 732 C CA . PHE A 1 102 ? -11.084 2.672 -0.367 1.00 39.20 123 PHE A CA 1
ATOM 733 C C . PHE A 1 102 ? -11.948 1.401 -0.429 1.00 41.10 123 PHE A C 1
ATOM 734 O O . PHE A 1 102 ? -11.484 0.272 -0.066 1.00 40.98 123 PHE A O 1
ATOM 742 N N . TRP A 1 103 ? -13.164 1.563 -0.956 1.00 36.85 124 TRP A N 1
ATOM 743 C CA . TRP A 1 103 ? -14.206 0.501 -0.932 1.00 43.05 124 TRP A CA 1
ATOM 744 C C . TRP A 1 103 ? -13.853 -0.612 -1.925 1.00 40.28 124 TRP A C 1
ATOM 745 O O . TRP A 1 103 ? -14.514 -1.684 -1.894 1.00 43.22 124 TRP A O 1
ATOM 756 N N . GLU A 1 104 ? -12.832 -0.412 -2.758 1.00 41.37 125 GLU A N 1
ATOM 757 C CA . GLU A 1 104 ? -12.255 -1.499 -3.594 1.00 39.58 125 GLU A CA 1
ATOM 758 C C . GLU A 1 104 ? -11.823 -2.659 -2.679 1.00 42.05 125 GLU A C 1
ATOM 759 O O . GLU A 1 104 ? -11.807 -3.796 -3.194 1.00 36.65 125 GLU A O 1
ATOM 765 N N . PHE A 1 105 ? -11.520 -2.404 -1.386 1.00 43.99 126 PHE A N 1
ATOM 766 C CA . PHE A 1 105 ? -11.069 -3.439 -0.402 1.00 48.91 126 PHE A CA 1
ATOM 767 C C . PHE A 1 105 ? -12.235 -4.051 0.396 1.00 56.22 126 PHE A C 1
ATOM 768 O O . PHE A 1 105 ? -11.946 -4.787 1.380 1.00 54.95 126 PHE A O 1
ATOM 776 N N . SER A 1 106 ? -13.488 -3.772 0.017 1.00 60.97 127 SER A N 1
ATOM 777 C CA . SER A 1 106 ? -14.722 -4.288 0.675 1.00 70.14 127 SER A CA 1
ATOM 778 C C . SER A 1 106 ? -15.538 -5.079 -0.354 1.00 77.51 127 SER A C 1
ATOM 779 O O . SER A 1 106 ? -16.094 -4.440 -1.267 1.00 80.13 127 SER A O 1
ATOM 782 N N . GLU A 1 107 ? -15.577 -6.412 -0.244 1.00 87.56 128 GLU A N 1
ATOM 783 C CA . GLU A 1 107 ? -16.276 -7.308 -1.215 1.00 91.48 128 GLU A CA 1
ATOM 784 C C . GLU A 1 107 ? -16.550 -8.650 -0.532 1.00 83.78 128 GLU A C 1
ATOM 785 O O . GLU A 1 107 ? -16.625 -8.627 0.714 1.00 71.03 128 GLU A O 1
ATOM 791 N N . SER A 1 114 ? -19.456 -19.668 -19.075 1.00 50.00 135 SER A N 1
ATOM 792 C CA . SER A 1 114 ? -18.429 -18.621 -18.840 1.00 51.22 135 SER A CA 1
ATOM 793 C C . SER A 1 114 ? -17.124 -19.224 -18.270 1.00 48.23 135 SER A C 1
ATOM 794 O O . SER A 1 114 ? -17.079 -20.462 -17.997 1.00 42.23 135 SER A O 1
ATOM 797 N N . THR A 1 115 ? -16.104 -18.382 -18.072 1.00 41.41 136 THR A N 1
ATOM 798 C CA . THR A 1 115 ? -14.703 -18.804 -17.827 1.00 42.52 136 THR A CA 1
ATOM 799 C C . THR A 1 115 ? -14.307 -18.532 -16.383 1.00 42.07 136 THR A C 1
ATOM 800 O O . THR A 1 115 ? -14.330 -17.344 -15.982 1.00 49.10 136 THR A O 1
ATOM 804 N N . THR A 1 116 ? -13.935 -19.584 -15.655 1.00 38.43 137 THR A N 1
ATOM 805 C CA . THR A 1 116 ? -13.318 -19.482 -14.311 1.00 36.70 137 THR A CA 1
ATOM 806 C C . THR A 1 116 ? -11.843 -19.907 -14.380 1.00 39.99 137 THR A C 1
ATOM 807 O O . THR A 1 116 ? -11.546 -21.043 -14.807 1.00 35.77 137 THR A O 1
ATOM 811 N N . LEU A 1 117 ? -10.976 -18.980 -13.970 1.00 34.96 138 LEU A N 1
ATOM 812 C CA . LEU A 1 117 ? -9.559 -19.201 -13.691 1.00 35.27 138 LEU A CA 1
ATOM 813 C C . LEU A 1 117 ? -9.429 -19.605 -12.237 1.00 34.11 138 LEU A C 1
ATOM 814 O O .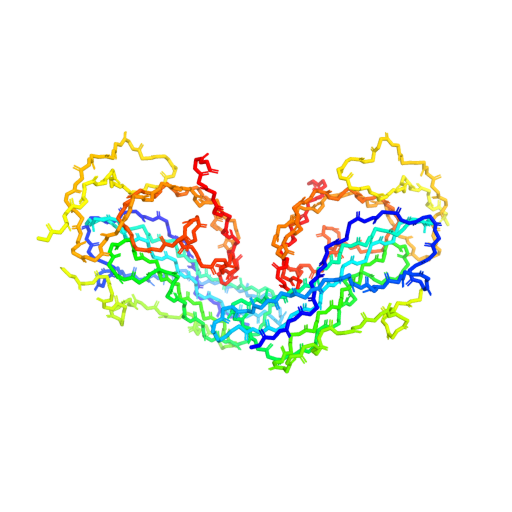 LEU A 1 117 ? -10.173 -19.071 -11.396 1.00 32.17 138 LEU A O 1
ATOM 819 N N . HIS A 1 118 ? -8.523 -20.542 -11.983 1.00 38.82 139 HIS A N 1
ATOM 820 C CA . HIS A 1 118 ? -8.027 -20.904 -10.631 1.00 37.37 139 HIS A CA 1
ATOM 821 C C . HIS A 1 118 ? -6.540 -20.552 -10.601 1.00 33.18 139 HIS A C 1
ATOM 822 O O . HIS A 1 118 ? -5.809 -21.097 -11.437 1.00 33.56 139 HIS A O 1
ATOM 829 N N . CYS A 1 119 ? -6.148 -19.644 -9.716 1.00 30.42 140 CYS A N 1
ATOM 830 C CA . CYS A 1 119 ? -4.797 -19.046 -9.643 1.00 29.65 140 CYS A CA 1
ATOM 831 C C . CYS A 1 119 ? -4.258 -19.209 -8.241 1.00 28.92 140 CYS A C 1
ATOM 832 O O . CYS A 1 119 ? -4.984 -19.055 -7.259 1.00 33.65 140 CYS A O 1
ATOM 835 N N . PRO A 1 120 ? -2.960 -19.542 -8.130 1.00 30.99 141 PRO A N 1
ATOM 836 C CA . PRO A 1 120 ? -2.260 -19.479 -6.851 1.00 33.67 141 PRO A CA 1
ATOM 837 C C . PRO A 1 120 ? -2.480 -18.082 -6.238 1.00 32.29 141 PRO A C 1
ATOM 838 O O . PRO A 1 120 ? -2.389 -17.084 -6.944 1.00 30.30 141 PRO A O 1
ATOM 842 N N . THR A 1 121 ? -2.888 -18.042 -4.971 1.00 33.86 142 THR A N 1
ATOM 843 C CA . THR A 1 121 ? -3.266 -16.784 -4.283 1.00 33.72 142 THR A CA 1
ATOM 844 C C . THR A 1 121 ? -2.507 -16.699 -2.971 1.00 35.70 142 THR A C 1
ATOM 845 O O . THR A 1 121 ? -2.560 -17.674 -2.202 1.00 36.91 142 THR A O 1
ATOM 849 N N . CYS A 1 122 ? -1.817 -15.580 -2.757 1.00 32.55 143 CYS A N 1
ATOM 850 C CA . CYS A 1 122 ? -1.177 -15.271 -1.471 1.00 31.77 143 CYS A CA 1
ATOM 851 C C . CYS A 1 122 ? -0.712 -13.824 -1.525 1.00 36.07 143 CYS A C 1
ATOM 852 O O . CYS A 1 122 ? -0.472 -13.290 -2.629 1.00 31.71 143 CYS A O 1
ATOM 855 N N . VAL A 1 123 ? -0.496 -13.263 -0.346 1.00 34.56 144 VAL A N 1
ATOM 856 C CA . VAL A 1 123 ? 0.363 -12.075 -0.165 1.00 35.59 144 VAL A CA 1
ATOM 857 C C . VAL A 1 123 ? 1.059 -12.232 1.188 1.00 36.35 144 VAL A C 1
ATOM 858 O O . VAL A 1 123 ? 0.395 -12.699 2.135 1.00 33.67 144 VAL A O 1
ATOM 862 N N . ALA A 1 124 ? 2.341 -11.884 1.235 1.00 37.81 145 ALA A N 1
ATOM 863 C CA . ALA A 1 124 ? 3.218 -12.108 2.405 1.00 39.57 145 ALA A CA 1
ATOM 864 C C . ALA A 1 124 ? 4.281 -11.033 2.423 1.00 37.66 145 ALA A C 1
ATOM 865 O O . ALA A 1 124 ? 4.783 -10.659 1.342 1.00 34.15 145 ALA A O 1
ATOM 867 N N . LEU A 1 125 ? 4.651 -10.615 3.632 1.00 41.74 146 LEU A N 1
ATOM 868 C CA . LEU A 1 125 ? 5.941 -9.948 3.900 1.00 43.48 146 LEU A CA 1
ATOM 869 C C . LEU A 1 125 ? 7.017 -11.019 3.762 1.00 42.82 146 LEU A C 1
ATOM 870 O O . LEU A 1 125 ? 6.882 -12.069 4.393 1.00 42.74 146 LEU A O 1
ATOM 875 N N . GLY A 1 126 ? 8.003 -10.777 2.906 1.00 42.59 147 GLY A N 1
ATOM 876 C CA . GLY A 1 126 ? 9.014 -11.782 2.542 1.00 47.71 147 GLY A CA 1
ATOM 877 C C . GLY A 1 126 ? 8.465 -12.689 1.463 1.00 52.72 147 GLY A C 1
ATOM 878 O O . GLY A 1 126 ? 8.017 -12.172 0.422 1.00 57.75 147 GLY A O 1
ATOM 879 N N . THR A 1 127 ? 8.446 -13.997 1.704 1.00 50.76 148 THR A N 1
ATOM 880 C CA . THR A 1 127 ? 7.945 -14.998 0.732 1.00 49.84 148 THR A CA 1
ATOM 881 C C . THR A 1 127 ? 6.698 -15.624 1.333 1.00 46.60 148 THR A C 1
ATOM 882 O O . THR A 1 127 ? 6.638 -15.723 2.568 1.00 44.26 148 THR A O 1
ATOM 886 N N . CYS A 1 128 ? 5.754 -16.032 0.484 1.00 48.11 149 CYS A N 1
ATOM 887 C CA . CYS A 1 128 ? 4.499 -16.707 0.896 1.00 49.98 149 CYS A CA 1
ATOM 888 C C . CYS A 1 128 ? 4.871 -18.094 1.413 1.00 51.98 149 CYS A C 1
ATOM 889 O O . CYS A 1 128 ? 5.696 -18.737 0.757 1.00 58.01 149 CYS A O 1
ATOM 892 N N . PHE A 1 129 ? 4.332 -18.506 2.560 1.00 55.30 150 PHE A N 1
ATOM 893 C CA . PHE A 1 129 ? 4.463 -19.892 3.074 1.00 62.76 150 PHE A CA 1
ATOM 894 C C . PHE A 1 129 ? 3.828 -20.818 2.027 1.00 63.92 150 PHE A C 1
ATOM 895 O O . PHE A 1 129 ? 4.450 -21.825 1.656 1.00 64.30 150 PHE A O 1
ATOM 903 N N . SER A 1 130 ? 2.648 -20.448 1.521 1.00 56.44 151 SER A N 1
ATOM 904 C CA . SER A 1 130 ? 1.828 -21.277 0.600 1.00 54.50 151 SER A CA 1
ATOM 905 C C . SER A 1 130 ? 0.906 -20.400 -0.261 1.00 50.28 151 SER A C 1
ATOM 906 O O . SER A 1 130 ? 0.570 -19.290 0.154 1.00 42.98 151 SER A O 1
ATOM 909 N N . ALA A 1 131 ? 0.509 -20.896 -1.431 1.00 46.71 152 ALA A N 1
ATOM 910 C CA . ALA A 1 131 ? -0.342 -20.164 -2.393 1.00 37.68 152 ALA A CA 1
ATOM 911 C C . ALA A 1 131 ? -1.281 -21.146 -3.081 1.00 39.44 152 ALA A C 1
ATOM 912 O O . ALA A 1 131 ? -1.118 -21.454 -4.266 1.00 32.46 152 ALA A O 1
ATOM 914 N N . PRO A 1 132 ? -2.322 -21.637 -2.386 1.00 37.07 153 PRO A N 1
ATOM 915 C CA . PRO A 1 132 ? -3.287 -22.549 -3.007 1.00 38.81 153 PRO A CA 1
ATOM 916 C C . PRO A 1 132 ? -3.955 -21.927 -4.242 1.00 37.45 153 PRO A C 1
ATOM 917 O O . PRO A 1 132 ? -4.171 -20.759 -4.229 1.00 36.67 153 PRO A O 1
ATOM 921 N N . SER A 1 133 ? -4.285 -22.722 -5.264 1.00 36.52 154 SER A N 1
ATOM 922 C CA . SER A 1 133 ? -4.998 -22.226 -6.460 1.00 35.67 154 SER A CA 1
ATOM 923 C C . SER A 1 133 ? -6.489 -22.133 -6.142 1.00 39.96 154 SER A C 1
ATOM 924 O O . SER A 1 133 ? -7.098 -23.140 -5.768 1.00 38.21 154 SER A O 1
ATOM 927 N N . LEU A 1 134 ? -7.036 -20.930 -6.236 1.00 39.31 155 LEU A N 1
ATOM 928 C CA . LEU A 1 134 ? -8.396 -20.602 -5.754 1.00 35.87 155 LEU A CA 1
ATOM 929 C C . LEU A 1 134 ? -9.200 -20.125 -6.944 1.00 30.63 155 LEU A C 1
ATOM 930 O O . LEU A 1 134 ? -8.647 -19.624 -7.912 1.00 35.24 155 LEU A O 1
ATOM 935 N N . PRO A 1 135 ? -10.538 -20.243 -6.897 1.00 32.30 156 PRO A N 1
ATOM 936 C CA . PRO A 1 135 ? -11.375 -19.752 -7.974 1.00 32.07 156 PRO A CA 1
ATOM 937 C C . PRO A 1 135 ? -11.293 -18.219 -8.028 1.00 32.93 156 PRO A C 1
ATOM 938 O O . PRO A 1 135 ? -11.436 -17.590 -7.023 1.00 33.09 156 PRO A O 1
ATOM 942 N N . CYS A 1 136 ? -11.072 -17.667 -9.205 1.00 31.65 157 CYS A N 1
ATOM 943 C CA . CYS A 1 136 ? -10.818 -16.220 -9.403 1.00 35.89 157 CYS A CA 1
ATOM 944 C C . CYS A 1 136 ? -12.147 -15.520 -9.657 1.00 43.25 157 CYS A C 1
ATOM 945 O O . CYS A 1 136 ? -13.037 -16.085 -10.309 1.00 37.80 157 CYS A O 1
ATOM 948 N N . PRO A 1 137 ? -12.283 -14.248 -9.224 1.00 39.54 158 PRO A N 1
ATOM 949 C CA . PRO A 1 137 ? -13.463 -13.450 -9.567 1.00 41.01 158 PRO A CA 1
ATOM 950 C C . PRO A 1 137 ? -13.703 -13.391 -11.077 1.00 38.66 158 PRO A C 1
ATOM 951 O O . PRO A 1 137 ? -12.742 -13.359 -11.855 1.00 38.69 158 PRO A O 1
ATOM 955 N N . ASN A 1 138 ? -14.975 -13.366 -11.467 1.00 40.11 159 ASN A N 1
ATOM 956 C CA . ASN A 1 138 ? -15.373 -13.253 -12.888 1.00 41.38 159 ASN A CA 1
ATOM 957 C C . ASN A 1 138 ? -14.688 -12.011 -13.478 1.00 39.53 159 ASN A C 1
ATOM 958 O O . ASN A 1 138 ? -14.549 -11.021 -12.767 1.00 39.42 159 ASN A O 1
ATOM 963 N N . GLY A 1 139 ? -14.275 -12.078 -14.739 1.00 37.16 160 GLY A N 1
ATOM 964 C CA . GLY A 1 139 ? -13.496 -11.040 -15.443 1.00 38.06 160 GLY A CA 1
ATOM 965 C C . GLY A 1 139 ? -11.991 -11.297 -15.348 1.00 38.60 160 GLY A C 1
ATOM 966 O O . GLY A 1 139 ? -11.249 -10.766 -16.186 1.00 37.89 160 GLY A O 1
ATOM 967 N N . THR A 1 140 ? -11.522 -12.114 -14.394 1.00 36.00 161 THR A N 1
ATOM 968 C CA . THR A 1 140 ? -10.100 -12.564 -14.390 1.00 34.47 161 THR A CA 1
ATOM 969 C C . THR A 1 140 ? -9.785 -13.276 -15.704 1.00 35.33 161 THR A C 1
ATOM 970 O O . THR A 1 140 ? -10.602 -14.133 -16.109 1.00 35.30 161 THR A O 1
ATOM 974 N N . THR A 1 141 ? -8.636 -12.990 -16.307 1.00 36.26 162 THR A N 1
ATOM 975 C CA . THR A 1 141 ? -8.180 -13.653 -17.550 1.00 39.49 162 THR A CA 1
ATOM 976 C C . THR A 1 141 ? -6.844 -14.360 -17.344 1.00 41.56 162 THR A C 1
ATOM 977 O O . THR A 1 141 ? -6.471 -15.107 -18.251 1.00 42.40 162 THR A O 1
ATOM 981 N N . ARG A 1 142 ? -6.119 -14.121 -16.244 1.00 38.13 163 ARG A N 1
ATOM 982 C CA . ARG A 1 142 ? -4.802 -14.769 -16.051 1.00 35.92 163 ARG A CA 1
ATOM 983 C C . ARG A 1 142 ? -4.350 -14.755 -14.587 1.00 32.01 163 ARG A C 1
ATOM 984 O O . ARG A 1 142 ? -4.938 -14.084 -13.746 1.00 31.52 163 ARG A O 1
ATOM 992 N N . CYS A 1 143 ? -3.299 -15.497 -14.309 1.00 30.34 164 CYS A N 1
ATOM 993 C CA . CYS A 1 143 ? -2.707 -15.580 -12.964 1.00 33.13 164 CYS A CA 1
ATOM 994 C C . CYS A 1 143 ? -1.505 -14.649 -12.937 1.00 33.94 164 CYS A C 1
ATOM 995 O O . CYS A 1 143 ? -0.787 -14.613 -13.910 1.00 36.16 164 CYS A O 1
ATOM 998 N N . TYR A 1 144 ? -1.331 -13.923 -11.846 1.00 31.74 165 TYR A N 1
ATOM 999 C CA . TYR A 1 144 ? -0.150 -13.073 -11.594 1.00 33.59 165 TYR A CA 1
ATOM 1000 C C . TYR A 1 144 ? 0.676 -13.688 -10.464 1.00 34.77 165 TYR A C 1
ATOM 1001 O O . TYR A 1 144 ? 0.096 -14.142 -9.462 1.00 33.37 165 TYR A O 1
ATOM 1010 N N . GLN A 1 145 ? 1.994 -13.688 -10.633 1.00 33.11 166 GLN A N 1
ATOM 1011 C CA . GLN A 1 145 ? 2.989 -13.943 -9.568 1.00 36.50 166 GLN A CA 1
ATOM 1012 C C . GLN A 1 145 ? 4.021 -12.831 -9.664 1.00 34.97 166 GLN A C 1
ATOM 1013 O O . GLN A 1 145 ? 4.539 -12.621 -10.765 1.00 34.96 166 GLN A O 1
ATOM 1019 N N . GLY A 1 146 ? 4.336 -12.184 -8.548 1.00 32.45 167 GLY A N 1
ATOM 1020 C CA . GLY A 1 146 ? 5.326 -11.101 -8.521 1.00 30.60 167 GLY A CA 1
ATOM 1021 C C . GLY A 1 146 ? 5.885 -10.919 -7.144 1.00 29.96 167 GLY A C 1
ATOM 1022 O O . GLY A 1 146 ? 5.346 -11.518 -6.177 1.00 30.60 167 GLY A O 1
ATOM 1023 N N . LYS A 1 147 ? 6.888 -10.052 -7.044 1.00 35.76 168 LYS A N 1
ATOM 1024 C CA . LYS A 1 147 ? 7.466 -9.625 -5.754 1.00 36.90 168 LYS A CA 1
ATOM 1025 C C . LYS A 1 147 ? 7.723 -8.136 -5.849 1.00 33.77 168 LYS A C 1
ATOM 1026 O O . LYS A 1 147 ? 8.117 -7.661 -6.921 1.00 33.84 168 LYS A O 1
ATOM 1032 N N . LEU A 1 148 ? 7.416 -7.425 -4.782 1.00 36.97 169 LEU A N 1
ATOM 1033 C CA . LEU A 1 148 ? 7.648 -5.968 -4.683 1.00 38.04 169 LEU A CA 1
ATOM 1034 C C . LEU A 1 148 ? 8.807 -5.771 -3.705 1.00 36.24 169 LEU A C 1
ATOM 1035 O O . LEU A 1 148 ? 8.717 -6.306 -2.598 1.00 37.78 169 LEU A O 1
ATOM 1040 N N . GLU A 1 149 ? 9.871 -5.116 -4.139 1.00 37.14 170 GLU A N 1
ATOM 1041 C CA . GLU A 1 149 ? 11.011 -4.740 -3.262 1.00 40.68 170 GLU A CA 1
ATOM 1042 C C . GLU A 1 149 ? 10.813 -3.273 -2.927 1.00 36.56 170 GLU A C 1
ATOM 1043 O O . GLU A 1 149 ? 10.784 -2.449 -3.864 1.00 36.13 170 GLU A O 1
ATOM 1049 N N . ILE A 1 150 ? 10.612 -2.971 -1.655 1.00 36.86 171 ILE A N 1
ATOM 1050 C CA . ILE A 1 150 ? 10.175 -1.614 -1.228 1.00 41.16 171 ILE A CA 1
ATOM 1051 C C . ILE A 1 150 ? 11.251 -1.025 -0.325 1.00 42.28 171 ILE A C 1
ATOM 1052 O O . ILE A 1 150 ? 11.643 -1.676 0.613 1.00 37.94 171 ILE A O 1
ATOM 1057 N N . THR A 1 151 ? 11.706 0.172 -0.649 1.00 43.42 172 THR A N 1
ATOM 1058 C CA . THR A 1 151 ? 12.689 0.930 0.171 1.00 48.33 172 THR A CA 1
ATOM 1059 C C . THR A 1 151 ? 12.199 2.373 0.250 1.00 41.79 172 THR A C 1
ATOM 1060 O O . THR A 1 151 ? 11.632 2.856 -0.748 1.00 40.93 172 THR A O 1
ATOM 1064 N N . GLY A 1 152 ? 12.448 3.030 1.384 1.00 42.61 173 GLY A N 1
ATOM 1065 C CA . GLY A 1 152 ? 12.188 4.464 1.564 1.00 40.48 173 GLY A CA 1
ATOM 1066 C C . GLY A 1 152 ? 11.133 4.652 2.621 1.00 41.31 173 GLY A C 1
ATOM 1067 O O . GLY A 1 152 ? 10.408 3.678 2.881 1.00 38.77 173 GLY A O 1
ATOM 1068 N N . GLY A 1 153 ? 11.113 5.840 3.238 1.00 40.04 174 GLY A N 1
ATOM 1069 C CA . GLY A 1 153 ? 10.225 6.209 4.350 1.00 42.50 174 GLY A CA 1
ATOM 1070 C C . GLY A 1 153 ? 10.328 5.295 5.553 1.00 41.15 174 GLY A C 1
ATOM 1071 O O . GLY A 1 153 ? 9.356 5.225 6.319 1.00 46.95 174 GLY A O 1
ATOM 1072 N N . GLY A 1 154 ? 11.464 4.625 5.742 1.00 44.64 175 GLY A N 1
ATOM 1073 C CA . GLY A 1 154 ? 11.666 3.653 6.836 1.00 40.56 175 GLY A CA 1
ATOM 1074 C C . GLY A 1 154 ? 11.085 2.295 6.525 1.00 44.24 175 GLY A C 1
ATOM 1075 O O . GLY A 1 154 ? 11.151 1.425 7.406 1.00 52.70 175 GLY A O 1
ATOM 1076 N N . ILE A 1 155 ? 10.516 2.112 5.328 1.00 49.03 176 ILE A N 1
ATOM 1077 C CA . ILE A 1 155 ? 9.970 0.801 4.865 1.00 53.97 176 ILE A CA 1
ATOM 1078 C C . ILE A 1 155 ? 11.101 0.084 4.136 1.00 48.84 176 ILE A C 1
ATOM 1079 O O . ILE A 1 155 ? 11.622 0.636 3.148 1.00 54.29 176 ILE A O 1
ATOM 1084 N N . GLU A 1 156 ? 11.453 -1.094 4.613 1.00 45.19 177 GLU A N 1
ATOM 1085 C CA . GLU A 1 156 ? 12.400 -2.005 3.930 1.00 50.76 177 GLU A CA 1
ATOM 1086 C C . GLU A 1 156 ? 11.750 -3.382 3.975 1.00 51.81 177 GLU A C 1
ATOM 1087 O O . GLU A 1 156 ? 11.726 -3.984 5.046 1.00 61.21 177 GLU A O 1
ATOM 1093 N N . SER A 1 157 ? 11.140 -3.810 2.874 1.00 50.64 178 SER A N 1
ATOM 1094 C CA . SER A 1 157 ? 10.500 -5.143 2.803 1.00 45.80 178 SER A CA 1
ATOM 1095 C C . SER A 1 157 ? 10.391 -5.640 1.372 1.00 41.18 178 SER A C 1
ATOM 1096 O O . SER A 1 157 ? 10.469 -4.848 0.408 1.00 40.37 178 SER A O 1
ATOM 1099 N N . SER A 1 158 ? 10.288 -6.944 1.270 1.00 43.24 179 SER A N 1
ATOM 1100 C CA . SER A 1 158 ? 9.877 -7.648 0.053 1.00 45.16 179 SER A CA 1
ATOM 1101 C C . SER A 1 158 ? 8.431 -8.034 0.303 1.00 45.55 179 SER A C 1
ATOM 1102 O O . SER A 1 158 ? 8.109 -8.370 1.467 1.00 46.34 179 SER A O 1
ATOM 1105 N N . VAL A 1 159 ? 7.576 -7.947 -0.713 1.00 38.25 180 VAL A N 1
ATOM 1106 C CA . VAL A 1 159 ? 6.192 -8.476 -0.604 1.00 33.82 180 VAL A CA 1
ATOM 1107 C C . VAL A 1 159 ? 5.998 -9.441 -1.758 1.00 31.28 180 VAL A C 1
ATOM 1108 O O . VAL A 1 159 ? 6.179 -9.028 -2.901 1.00 34.16 180 VAL A O 1
ATOM 1112 N N . GLU A 1 160 ? 5.630 -10.677 -1.458 1.00 31.39 181 GLU A N 1
ATOM 1113 C CA . GLU A 1 160 ? 5.246 -11.640 -2.504 1.00 35.51 181 GLU A CA 1
ATOM 1114 C C . GLU A 1 160 ? 3.731 -11.549 -2.714 1.00 34.31 181 GLU A C 1
ATOM 1115 O O . GLU A 1 160 ? 2.969 -11.572 -1.722 1.00 30.46 181 GLU A O 1
ATOM 1121 N N . VAL A 1 161 ? 3.333 -11.556 -3.977 1.00 31.85 182 VAL A N 1
ATOM 1122 C CA . VAL A 1 161 ? 1.919 -11.399 -4.397 1.00 29.58 182 VAL A CA 1
ATOM 1123 C C . VAL A 1 161 ? 1.618 -12.411 -5.504 1.00 30.94 182 VAL A C 1
ATOM 1124 O O . VAL A 1 161 ? 2.261 -12.339 -6.573 1.00 34.26 182 VAL A O 1
ATOM 1128 N N . LYS A 1 162 ? 0.629 -13.268 -5.277 1.00 32.23 183 LYS A N 1
ATOM 1129 C CA . LYS A 1 162 ? 0.055 -14.134 -6.332 1.00 31.32 183 LYS A CA 1
ATOM 1130 C C . LYS A 1 162 ? -1.465 -14.014 -6.285 1.00 31.58 183 LYS A C 1
ATOM 1131 O O . LYS A 1 162 ? -2.079 -14.075 -5.171 1.00 31.93 183 LYS A O 1
ATOM 1137 N N . GLY A 1 163 ? -2.066 -13.864 -7.450 1.00 29.22 184 GLY A N 1
ATOM 1138 C CA . GLY A 1 163 ? -3.517 -13.962 -7.554 1.00 29.43 184 GLY A CA 1
ATOM 1139 C C . GLY A 1 163 ? -4.008 -13.822 -8.973 1.00 31.19 184 GLY A C 1
ATOM 1140 O O . GLY A 1 163 ? -3.284 -14.126 -9.929 1.00 30.49 184 GLY A O 1
ATOM 1141 N N . CYS A 1 164 ? -5.234 -13.363 -9.054 1.00 29.73 185 CYS A N 1
ATOM 1142 C CA . CYS A 1 164 ? -6.102 -13.288 -10.239 1.00 32.38 185 CYS A CA 1
ATOM 1143 C C . CYS A 1 164 ? -6.007 -11.873 -10.813 1.00 32.53 185 CYS A C 1
ATOM 1144 O O . CYS A 1 164 ? -5.984 -10.927 -10.026 1.00 29.55 185 CYS A O 1
ATOM 1147 N N . THR A 1 165 ? -6.002 -11.721 -12.135 1.00 28.06 186 THR A N 1
ATOM 1148 C CA . THR A 1 165 ? -6.066 -10.379 -12.741 1.00 31.94 186 THR A CA 1
ATOM 1149 C C . THR A 1 165 ? -6.548 -10.464 -14.193 1.00 33.77 186 THR A C 1
ATOM 1150 O O . THR A 1 165 ? -6.554 -11.572 -14.753 1.00 33.10 186 THR A O 1
ATOM 1154 N N . ALA A 1 166 ? -6.941 -9.318 -14.750 1.00 33.00 187 ALA A N 1
ATOM 1155 C CA . ALA A 1 166 ? -7.105 -9.064 -16.200 1.00 34.77 187 ALA A CA 1
ATOM 1156 C C . ALA A 1 166 ? -5.985 -8.151 -16.703 1.00 35.29 187 ALA A C 1
ATOM 1157 O O . ALA A 1 166 ? -5.917 -7.933 -17.910 1.00 38.57 187 ALA A O 1
ATOM 1159 N N . MET A 1 167 ? -5.084 -7.679 -15.838 1.00 34.20 188 MET A N 1
ATOM 1160 C CA . MET A 1 167 ? -3.992 -6.755 -16.255 1.00 38.03 188 MET A CA 1
ATOM 1161 C C . MET A 1 167 ? -3.057 -7.533 -17.165 1.00 42.13 188 MET A C 1
ATOM 1162 O O . MET A 1 167 ? -2.995 -8.776 -17.004 1.00 40.71 188 MET A O 1
ATOM 1167 N N . ILE A 1 168 ? -2.348 -6.817 -18.037 1.00 43.78 189 ILE A N 1
ATOM 1168 C CA . ILE A 1 168 ? -1.348 -7.365 -18.991 1.00 46.26 189 ILE A CA 1
ATOM 1169 C C . ILE A 1 168 ? 0.053 -7.163 -18.394 1.00 46.93 189 ILE A C 1
ATOM 1170 O O . ILE A 1 168 ? 0.388 -6.026 -18.006 1.00 43.52 189 ILE A O 1
ATOM 1175 N N . GLY A 1 169 ? 0.802 -8.266 -18.298 1.00 44.25 190 GLY A N 1
ATOM 1176 C CA . GLY A 1 169 ? 2.213 -8.322 -17.906 1.00 41.04 190 GLY A CA 1
ATOM 1177 C C . GLY A 1 169 ? 2.415 -8.095 -16.414 1.00 41.79 190 GLY A C 1
ATOM 1178 O O . GLY A 1 169 ? 1.508 -8.275 -15.586 1.00 37.66 190 GLY A O 1
ATOM 1179 N N . CYS A 1 170 ? 3.617 -7.689 -16.070 1.00 36.49 191 CYS A N 1
ATOM 1180 C CA . CYS A 1 170 ? 4.081 -7.523 -14.682 1.00 37.24 191 CYS A CA 1
ATOM 1181 C C . CYS A 1 170 ? 3.811 -6.075 -14.227 1.00 35.99 191 CYS A C 1
ATOM 1182 O O . CYS A 1 170 ? 4.752 -5.298 -14.089 1.00 36.88 191 CYS A O 1
ATOM 1185 N N . ARG A 1 171 ? 2.530 -5.710 -14.069 1.00 33.53 192 ARG A N 1
ATOM 1186 C CA . ARG A 1 171 ? 2.110 -4.292 -13.938 1.00 33.75 192 ARG A CA 1
ATOM 1187 C C . ARG A 1 171 ? 1.134 -4.144 -12.778 1.00 29.11 192 ARG A C 1
ATOM 1188 O O . ARG A 1 171 ? 0.279 -3.287 -12.817 1.00 33.05 192 ARG A O 1
ATOM 1196 N N . LEU A 1 172 ? 1.312 -4.923 -11.718 1.00 30.00 193 LEU A N 1
ATOM 1197 C CA . LEU A 1 172 ? 0.559 -4.693 -10.456 1.00 29.30 193 LEU A CA 1
ATOM 1198 C C . LEU A 1 172 ? 0.639 -3.223 -10.034 1.00 27.76 193 LEU A C 1
ATOM 1199 O O . LEU A 1 172 ? -0.394 -2.679 -9.625 1.00 28.38 193 LEU A O 1
ATOM 1204 N N . MET A 1 173 ? 1.806 -2.572 -10.165 1.00 27.74 194 MET A N 1
ATOM 1205 C CA . MET A 1 173 ? 1.991 -1.169 -9.721 1.00 29.71 194 MET A CA 1
ATOM 1206 C C . MET A 1 173 ? 1.649 -0.194 -10.850 1.00 32.30 194 MET A C 1
ATOM 1207 O O . MET A 1 173 ? 1.698 1.004 -10.567 1.00 30.68 194 MET A O 1
ATOM 1212 N N . SER A 1 174 ? 1.282 -0.680 -12.047 1.00 30.22 195 SER A N 1
ATOM 1213 C CA . SER A 1 174 ? 1.034 0.145 -13.259 1.00 34.24 195 SER A CA 1
ATOM 1214 C C . SER A 1 174 ? 2.243 1.060 -13.538 1.00 35.23 195 SER A C 1
ATOM 1215 O O . SER A 1 174 ? 2.048 2.184 -13.994 1.00 35.49 195 SER A O 1
ATOM 1218 N N . GLY A 1 175 ? 3.466 0.619 -13.232 1.00 34.70 196 GLY A N 1
ATOM 1219 C CA . GLY A 1 175 ? 4.704 1.390 -13.456 1.00 38.07 196 GLY A CA 1
ATOM 1220 C C . GLY A 1 175 ? 4.787 2.648 -12.600 1.00 41.78 196 GLY A C 1
ATOM 1221 O O . GLY A 1 175 ? 5.676 3.510 -12.859 1.00 38.70 196 GLY A O 1
ATOM 1222 N N . ILE A 1 176 ? 3.908 2.783 -11.605 1.00 38.97 197 ILE A N 1
ATOM 1223 C CA . ILE A 1 176 ? 3.977 3.927 -10.658 1.00 39.77 197 ILE A CA 1
ATOM 1224 C C . ILE A 1 176 ? 4.756 3.448 -9.435 1.00 38.29 197 ILE A C 1
ATOM 1225 O O . ILE A 1 176 ? 4.152 2.924 -8.513 1.00 33.87 197 ILE A O 1
ATOM 1230 N N . LEU A 1 177 ? 6.087 3.597 -9.484 1.00 37.25 198 LEU A N 1
ATOM 1231 C CA . LEU A 1 177 ? 7.042 2.931 -8.561 1.00 36.41 198 LEU A CA 1
ATOM 1232 C C . LEU A 1 177 ? 7.428 3.878 -7.407 1.00 35.40 198 LEU A C 1
ATOM 1233 O O . LEU A 1 177 ? 7.872 3.377 -6.376 1.00 31.56 198 LEU A O 1
ATOM 1238 N N . ALA A 1 178 ? 7.190 5.187 -7.535 1.00 36.51 199 ALA A N 1
ATOM 1239 C CA . ALA A 1 178 ? 7.371 6.178 -6.451 1.00 38.53 199 ALA A CA 1
ATOM 1240 C C . ALA A 1 178 ? 6.045 6.342 -5.701 1.00 36.21 199 ALA A C 1
ATOM 1241 O O . ALA A 1 178 ? 5.065 6.742 -6.290 1.00 35.99 199 ALA A O 1
ATOM 1243 N N . VAL A 1 179 ? 6.008 6.017 -4.421 1.00 34.50 200 VAL A N 1
ATOM 1244 C CA . VAL A 1 179 ? 4.767 6.045 -3.626 1.00 33.10 200 VAL A CA 1
ATOM 1245 C C . VAL A 1 179 ? 5.142 6.788 -2.352 1.00 29.66 200 VAL A C 1
ATOM 1246 O O . VAL A 1 179 ? 5.828 6.182 -1.499 1.00 28.11 200 VAL A O 1
ATOM 1250 N N . GLY A 1 180 ? 4.786 8.065 -2.314 1.00 33.38 201 GLY A N 1
ATOM 1251 C CA . GLY A 1 180 ? 5.407 9.037 -1.400 1.00 37.85 201 GLY A CA 1
ATOM 1252 C C . GLY A 1 180 ? 6.915 8.801 -1.372 1.00 37.98 201 GLY A C 1
ATOM 1253 O O . GLY A 1 180 ? 7.557 8.798 -2.426 1.00 35.92 201 GLY A O 1
ATOM 1254 N N . PRO A 1 181 ? 7.508 8.551 -0.188 1.00 34.45 202 PRO A N 1
ATOM 1255 C CA . PRO A 1 181 ? 8.956 8.352 -0.102 1.00 43.19 202 PRO A CA 1
ATOM 1256 C C . PRO A 1 181 ? 9.406 6.923 -0.423 1.00 47.63 202 PRO A C 1
ATOM 1257 O O . PRO A 1 181 ? 10.581 6.689 -0.382 1.00 45.93 202 PRO A O 1
ATOM 1261 N N . MET A 1 182 ? 8.473 5.993 -0.659 1.00 42.22 203 MET A N 1
ATOM 1262 C CA . MET A 1 182 ? 8.825 4.600 -0.987 1.00 39.34 203 MET A CA 1
ATOM 1263 C C . MET A 1 182 ? 9.154 4.511 -2.481 1.00 38.59 203 MET A C 1
ATOM 1264 O O . MET A 1 182 ? 8.614 5.293 -3.313 1.00 40.50 203 MET A O 1
ATOM 1269 N N . PHE A 1 183 ? 10.063 3.596 -2.795 1.00 38.14 204 PHE A N 1
ATOM 1270 C CA . PHE A 1 183 ? 10.360 3.157 -4.173 1.00 36.42 204 PHE A CA 1
ATOM 1271 C C . PHE A 1 183 ? 10.009 1.672 -4.213 1.00 36.42 204 PHE A C 1
ATOM 1272 O O . PHE A 1 183 ? 10.477 0.915 -3.357 1.00 34.30 204 PHE A O 1
ATOM 1280 N N . VAL A 1 184 ? 9.156 1.282 -5.156 1.00 35.01 205 VAL A N 1
ATOM 1281 C CA . VAL A 1 184 ? 8.610 -0.102 -5.218 1.00 35.63 205 VAL A CA 1
ATOM 1282 C C . VAL A 1 184 ? 9.115 -0.718 -6.526 1.00 33.82 205 VAL A C 1
ATOM 1283 O O . VAL A 1 184 ? 8.748 -0.215 -7.607 1.00 43.21 205 VAL A O 1
ATOM 1287 N N . ARG A 1 185 ? 9.984 -1.718 -6.432 1.00 38.11 206 ARG A N 1
ATOM 1288 C CA . ARG A 1 185 ? 10.500 -2.436 -7.618 1.00 39.66 206 ARG A CA 1
ATOM 1289 C C . ARG A 1 185 ? 9.660 -3.689 -7.778 1.00 30.97 206 ARG A C 1
ATOM 1290 O O . ARG A 1 185 ? 9.594 -4.457 -6.824 1.00 38.01 206 ARG A O 1
ATOM 1298 N N . GLU A 1 186 ? 8.994 -3.825 -8.921 1.00 31.64 207 GLU A N 1
ATOM 1299 C CA . GLU A 1 186 ? 8.079 -4.957 -9.207 1.00 35.25 207 GLU A CA 1
ATOM 1300 C C . GLU A 1 186 ? 8.808 -5.854 -10.196 1.00 35.97 207 GLU A C 1
ATOM 1301 O O . GLU A 1 186 ? 9.244 -5.333 -11.228 1.00 34.32 207 GLU A O 1
ATOM 1307 N N . ALA A 1 187 ? 8.899 -7.139 -9.908 1.00 34.95 208 ALA A N 1
ATOM 1308 C CA . ALA A 1 187 ? 9.468 -8.142 -10.834 1.00 37.09 208 ALA A CA 1
ATOM 1309 C C . ALA A 1 187 ? 8.614 -9.404 -10.756 1.00 34.29 208 ALA A C 1
ATOM 1310 O O . ALA A 1 187 ? 8.183 -9.761 -9.632 1.00 34.17 208 ALA A O 1
ATOM 1312 N N . CYS A 1 188 ? 8.425 -10.070 -11.895 1.00 34.48 209 CYS A N 1
ATOM 1313 C CA . CYS A 1 188 ? 7.687 -11.354 -12.036 1.00 41.17 209 CYS A CA 1
ATOM 1314 C C . CYS A 1 188 ? 8.614 -12.468 -12.552 1.00 45.83 209 CYS A C 1
ATOM 1315 O O . CYS A 1 188 ? 9.566 -12.179 -13.254 1.00 48.11 209 CYS A O 1
ATOM 1318 N N . PRO A 1 189 ? 8.305 -13.740 -12.274 1.00 60.28 210 PRO A N 1
ATOM 1319 C CA . PRO A 1 189 ? 9.068 -14.922 -12.670 1.00 64.46 210 PRO A CA 1
ATOM 1320 C C . PRO A 1 189 ? 9.675 -14.896 -14.049 1.00 72.71 210 PRO A C 1
ATOM 1321 O O . PRO A 1 189 ? 10.873 -15.040 -14.129 1.00 103.13 210 PRO A O 1
ATOM 1325 N N . HIS A 1 190 ? 8.905 -14.763 -15.122 1.00 107.06 211 HIS A N 1
ATOM 1326 C CA . HIS A 1 190 ? 9.528 -14.666 -16.451 1.00 110.33 211 HIS A CA 1
ATOM 1327 C C . HIS A 1 190 ? 9.074 -13.439 -17.215 1.00 106.35 211 HIS A C 1
ATOM 1328 O O . HIS A 1 190 ? 9.893 -12.661 -17.693 1.00 101.36 211 HIS A O 1
ATOM 1335 N N . LEU B 1 5 ? -2.532 9.249 -31.463 1.00 59.27 26 LEU B N 1
ATOM 1336 C CA . LEU B 1 5 ? -1.219 9.895 -31.149 1.00 49.98 26 LEU B CA 1
ATOM 1337 C C . LEU B 1 5 ? -0.024 9.074 -31.666 1.00 41.04 26 LEU B C 1
ATOM 1338 O O . LEU B 1 5 ? 0.040 7.858 -31.426 1.00 39.38 26 LEU B O 1
ATOM 1343 N N . TYR B 1 6 ? 0.944 9.760 -32.274 1.00 40.99 27 TYR B N 1
ATOM 1344 C CA . TYR B 1 6 ? 2.243 9.211 -32.730 1.00 39.48 27 TYR B CA 1
ATOM 1345 C C . TYR B 1 6 ? 3.375 9.952 -32.013 1.00 39.22 27 TYR B C 1
ATOM 1346 O O . TYR B 1 6 ? 3.334 11.218 -31.904 1.00 40.65 27 TYR B O 1
ATOM 1355 N N . CYS B 1 7 ? 4.409 9.205 -31.610 1.00 38.21 28 CYS B N 1
ATOM 1356 C CA . CYS B 1 7 ? 5.592 9.768 -30.902 1.00 38.24 28 CYS B CA 1
ATOM 1357 C C . CYS B 1 7 ? 6.867 9.310 -31.592 1.00 38.03 28 CYS B C 1
ATOM 1358 O O . CYS B 1 7 ? 6.927 8.139 -31.991 1.00 40.67 28 CYS B O 1
ATOM 1361 N N . GLN B 1 8 ? 7.842 10.209 -31.734 1.00 37.80 29 GLN B N 1
ATOM 1362 C CA . GLN B 1 8 ? 9.240 9.832 -32.075 1.00 38.89 29 GLN B CA 1
ATOM 1363 C C . GLN B 1 8 ? 9.627 8.715 -31.099 1.00 41.69 29 GLN B C 1
ATOM 1364 O O . GLN B 1 8 ? 9.285 8.816 -29.897 1.00 36.73 29 GLN B O 1
ATOM 1370 N N . LYS B 1 9 ? 10.254 7.649 -31.592 1.00 39.15 30 LYS B N 1
ATOM 1371 C CA . LYS B 1 9 ? 10.632 6.489 -30.754 1.00 40.46 30 LYS B CA 1
ATOM 1372 C C . LYS B 1 9 ? 12.118 6.198 -30.939 1.00 44.54 30 LYS B C 1
ATOM 1373 O O . LYS B 1 9 ? 12.571 6.121 -32.098 1.00 45.13 30 LYS B O 1
ATOM 1379 N N . GLY B 1 10 ? 12.822 6.007 -29.823 1.00 43.57 31 GLY B N 1
ATOM 1380 C CA . GLY B 1 10 ? 14.280 5.799 -29.813 1.00 43.81 31 GLY B CA 1
ATOM 1381 C C . GLY B 1 10 ? 14.810 5.596 -28.413 1.00 42.06 31 GLY B C 1
ATOM 1382 O O . GLY B 1 10 ? 14.213 6.089 -27.450 1.00 36.58 31 GLY B O 1
ATOM 1383 N N . LEU B 1 11 ? 15.919 4.882 -28.327 1.00 40.55 32 LEU B N 1
ATOM 1384 C CA . LEU B 1 11 ? 16.568 4.488 -27.066 1.00 41.65 32 LEU B CA 1
ATOM 1385 C C . LEU B 1 11 ? 18.063 4.549 -27.333 1.00 43.60 32 LEU B C 1
ATOM 1386 O O . LEU B 1 11 ? 18.466 4.018 -28.373 1.00 37.19 32 LEU B O 1
ATOM 1391 N N . SER B 1 12 ? 18.844 5.216 -26.487 1.00 38.39 33 SER B N 1
ATOM 1392 C CA . SER B 1 12 ? 20.298 5.382 -26.709 1.00 38.74 33 SER B CA 1
ATOM 1393 C C . SER B 1 12 ? 21.026 5.428 -25.363 1.00 39.24 33 SER B C 1
ATOM 1394 O O . SER B 1 12 ? 20.643 6.247 -24.508 1.00 36.19 33 SER B O 1
ATOM 1397 N N . MET B 1 13 ? 22.001 4.546 -25.164 1.00 34.17 34 MET B N 1
ATOM 1398 C CA . MET B 1 13 ? 22.825 4.536 -23.934 1.00 38.25 34 MET B CA 1
ATOM 1399 C C . MET B 1 13 ? 24.276 4.464 -24.393 1.00 37.53 34 MET B C 1
ATOM 1400 O O . MET B 1 13 ? 24.642 3.431 -24.921 1.00 37.75 34 MET B O 1
ATOM 1405 N N . THR B 1 14 ? 25.011 5.568 -24.312 1.00 32.44 35 THR B N 1
ATOM 1406 C CA . THR B 1 14 ? 26.381 5.674 -24.844 1.00 34.03 35 THR B CA 1
ATOM 1407 C C . THR B 1 14 ? 27.255 6.398 -23.828 1.00 37.31 35 THR B C 1
ATOM 1408 O O . THR B 1 14 ? 26.710 7.195 -23.024 1.00 34.82 35 THR B O 1
ATOM 1412 N N . VAL B 1 15 ? 28.560 6.127 -23.875 1.00 36.42 36 VAL B N 1
ATOM 1413 C CA . VAL B 1 15 ? 29.586 6.982 -23.232 1.00 36.93 36 VAL B CA 1
ATOM 1414 C C . VAL B 1 15 ? 30.451 7.545 -24.348 1.00 40.84 36 VAL B C 1
ATOM 1415 O O . VAL B 1 15 ? 30.998 6.759 -25.094 1.00 45.48 36 VAL B O 1
ATOM 1419 N N . GLU B 1 16 ? 30.513 8.865 -24.436 1.00 47.42 37 GLU B N 1
ATOM 1420 C CA . GLU B 1 16 ? 31.089 9.671 -25.534 1.00 55.88 37 GLU B CA 1
ATOM 1421 C C . GLU B 1 16 ? 32.372 10.326 -25.013 1.00 53.80 37 GLU B C 1
ATOM 1422 O O . GLU B 1 16 ? 32.309 10.986 -23.939 1.00 51.18 37 GLU B O 1
ATOM 1428 N N . ALA B 1 17 ? 33.489 10.172 -25.722 1.00 58.02 38 ALA B N 1
ATOM 1429 C CA . ALA B 1 17 ? 34.779 10.798 -25.342 1.00 67.95 38 ALA B CA 1
ATOM 1430 C C . ALA B 1 17 ? 34.838 12.244 -25.850 1.00 73.15 38 ALA B C 1
ATOM 1431 O O . ALA B 1 17 ? 35.767 12.946 -25.438 1.00 79.19 38 ALA B O 1
ATOM 1433 N N . ASP B 1 18 ? 33.902 12.673 -26.708 1.00 82.21 39 ASP B N 1
ATOM 1434 C CA . ASP B 1 18 ? 33.732 14.097 -27.126 1.00 98.06 39 ASP B CA 1
ATOM 1435 C C . ASP B 1 18 ? 32.419 14.654 -26.570 1.00 113.00 39 ASP B C 1
ATOM 1436 O O . ASP B 1 18 ? 31.502 13.897 -26.251 1.00 110.06 39 ASP B O 1
ATOM 1441 N N . PRO B 1 19 ? 32.275 15.998 -26.452 1.00 115.21 40 PRO B N 1
ATOM 1442 C CA . PRO B 1 19 ? 31.153 16.585 -25.706 1.00 117.53 40 PRO B CA 1
ATOM 1443 C C . PRO B 1 19 ? 29.743 16.223 -26.230 1.00 112.33 40 PRO B C 1
ATOM 1444 O O . PRO B 1 19 ? 29.601 15.862 -27.379 1.00 121.73 40 PRO B O 1
ATOM 1448 N N . ALA B 1 20 ? 28.719 16.325 -25.373 1.00 94.00 41 ALA B N 1
ATOM 1449 C CA . ALA B 1 20 ? 27.283 16.251 -25.739 1.00 88.54 41 ALA B CA 1
ATOM 1450 C C . ALA B 1 20 ? 26.789 17.594 -26.295 1.00 88.71 41 ALA B C 1
ATOM 1451 O O . ALA B 1 20 ? 25.575 17.785 -26.338 1.00 85.33 41 ALA B O 1
ATOM 1453 N N . ASN B 1 21 ? 27.682 18.520 -26.649 1.00 100.98 42 ASN B N 1
ATOM 1454 C CA . ASN B 1 21 ? 27.381 19.644 -27.576 1.00 108.53 42 ASN B CA 1
ATOM 1455 C C . ASN B 1 21 ? 27.371 19.136 -29.025 1.00 108.68 42 ASN B C 1
ATOM 1456 O O . ASN B 1 21 ? 27.053 19.946 -29.922 1.00 106.24 42 ASN B O 1
ATOM 1461 N N . MET B 1 22 ? 27.758 17.872 -29.258 1.00 103.93 43 MET B N 1
ATOM 1462 C CA . MET B 1 22 ? 27.710 17.224 -30.599 1.00 93.58 43 MET B CA 1
ATOM 1463 C C . MET B 1 22 ? 26.922 15.902 -30.540 1.00 86.42 43 MET B C 1
ATOM 1464 O O . MET B 1 22 ? 26.966 15.160 -31.542 1.00 90.57 43 MET B O 1
ATOM 1469 N N . PHE B 1 23 ? 26.176 15.619 -29.460 1.00 72.84 44 PHE B N 1
ATOM 1470 C CA . PHE B 1 23 ? 25.216 14.479 -29.440 1.00 60.24 44 PHE B CA 1
ATOM 1471 C C . PHE B 1 23 ? 24.050 14.825 -30.370 1.00 58.45 44 PHE B C 1
ATOM 1472 O O . PHE B 1 23 ? 23.510 15.946 -30.286 1.00 57.22 44 PHE B O 1
ATOM 1480 N N . ASN B 1 24 ? 23.682 13.893 -31.242 1.00 55.90 45 ASN B N 1
ATOM 1481 C CA . ASN B 1 24 ? 22.534 14.092 -32.154 1.00 65.70 45 ASN B CA 1
ATOM 1482 C C . ASN B 1 24 ? 21.428 13.155 -31.676 1.00 57.64 45 ASN B C 1
ATOM 1483 O O . ASN B 1 24 ? 21.606 11.914 -31.767 1.00 53.87 45 ASN B O 1
ATOM 1488 N N . TRP B 1 25 ? 20.340 13.745 -31.177 1.00 54.80 46 TRP B N 1
ATOM 1489 C CA . TRP B 1 25 ? 19.188 13.003 -30.601 1.00 51.69 46 TRP B CA 1
ATOM 1490 C C . TRP B 1 25 ? 18.206 12.623 -31.710 1.00 50.24 46 TRP B C 1
ATOM 1491 O O . TRP B 1 25 ? 17.041 12.389 -31.395 1.00 52.93 46 TRP B O 1
ATOM 1502 N N . THR B 1 26 ? 18.656 12.542 -32.957 1.00 66.21 47 THR B N 1
ATOM 1503 C CA . THR B 1 26 ? 17.812 12.147 -34.112 1.00 66.82 47 THR B CA 1
ATOM 1504 C C . THR B 1 26 ? 17.368 10.707 -33.878 1.00 62.36 47 THR B C 1
ATOM 1505 O O . THR B 1 26 ? 18.110 9.945 -33.232 1.00 61.52 47 THR B O 1
ATOM 1509 N N . THR B 1 27 ? 16.159 10.400 -34.337 1.00 58.48 48 THR B N 1
ATOM 1510 C CA . THR B 1 27 ? 15.407 9.165 -34.026 1.00 60.51 48 THR B CA 1
ATOM 1511 C C . THR B 1 27 ? 14.854 8.606 -35.355 1.00 68.90 48 THR B C 1
ATOM 1512 O O . THR B 1 27 ? 14.368 9.395 -36.198 1.00 60.07 48 THR B O 1
ATOM 1516 N N . GLU B 1 28 ? 14.977 7.292 -35.558 1.00 71.94 49 GLU B N 1
ATOM 1517 C CA . GLU B 1 28 ? 14.728 6.609 -36.859 1.00 82.62 49 GLU B CA 1
ATOM 1518 C C . GLU B 1 28 ? 13.228 6.298 -37.002 1.00 78.61 49 GLU B C 1
ATOM 1519 O O . GLU B 1 28 ? 12.758 6.153 -38.134 1.00 88.21 49 GLU B O 1
ATOM 1525 N N . GLU B 1 29 ? 12.502 6.207 -35.890 1.00 60.96 50 GLU B N 1
ATOM 1526 C CA . GLU B 1 29 ? 11.286 5.375 -35.763 1.00 58.90 50 GLU B CA 1
ATOM 1527 C C . GLU B 1 29 ? 10.138 6.207 -35.165 1.00 57.05 50 GLU B C 1
ATOM 1528 O O . GLU B 1 29 ? 10.381 7.311 -34.565 1.00 44.98 50 GLU B O 1
ATOM 1534 N N . VAL B 1 30 ? 8.923 5.706 -35.367 1.00 55.62 51 VAL B N 1
ATOM 1535 C CA . VAL B 1 30 ? 7.648 6.311 -34.891 1.00 52.38 51 VAL B CA 1
ATOM 1536 C C . VAL B 1 30 ? 6.860 5.191 -34.228 1.00 48.55 51 VAL B C 1
ATOM 1537 O O . VAL B 1 30 ? 6.832 4.104 -34.779 1.00 54.55 51 VAL B O 1
ATOM 1541 N N . GLU B 1 31 ? 6.312 5.458 -33.047 1.00 43.49 52 GLU B N 1
ATOM 1542 C CA . GLU B 1 31 ? 5.455 4.538 -32.265 1.00 38.91 52 GLU B CA 1
ATOM 1543 C C . GLU B 1 31 ? 4.024 5.076 -32.347 1.00 44.12 52 GLU B C 1
ATOM 1544 O O . GLU B 1 31 ? 3.849 6.340 -32.235 1.00 40.75 52 GLU B O 1
ATOM 1550 N N . THR B 1 32 ? 3.031 4.199 -32.524 1.00 39.04 53 THR B N 1
ATOM 1551 C CA . THR B 1 32 ? 1.600 4.585 -32.411 1.00 45.40 53 THR B CA 1
ATOM 1552 C C . THR B 1 32 ? 1.176 4.216 -30.994 1.00 45.03 53 THR B C 1
ATOM 1553 O O . THR B 1 32 ? 1.381 3.047 -30.607 1.00 40.93 53 THR B O 1
ATOM 1557 N N . CYS B 1 33 ? 0.674 5.206 -30.252 1.00 41.14 54 CYS B N 1
ATOM 1558 C CA . CYS B 1 33 ? 0.404 5.110 -28.801 1.00 47.35 54 CYS B CA 1
ATOM 1559 C C . CYS B 1 33 ? -0.952 4.434 -28.560 1.00 52.53 54 CYS B C 1
ATOM 1560 O O . CYS B 1 33 ? -1.870 4.639 -29.377 1.00 47.18 54 CYS B O 1
ATOM 1563 N N . ASP B 1 34 ? -1.064 3.665 -27.467 1.00 51.77 55 ASP B N 1
ATOM 1564 C CA . ASP B 1 34 ? -2.355 3.307 -26.829 1.00 50.90 55 ASP B CA 1
ATOM 1565 C C . ASP B 1 34 ? -3.151 4.593 -26.635 1.00 54.56 55 ASP B C 1
ATOM 1566 O O . ASP B 1 34 ? -2.521 5.680 -26.585 1.00 54.97 55 ASP B O 1
ATOM 1571 N N . LYS B 1 35 ? -4.477 4.472 -26.541 1.00 54.11 56 LYS B N 1
ATOM 1572 C CA . LYS B 1 35 ? -5.407 5.603 -26.287 1.00 62.15 56 LYS B CA 1
ATOM 1573 C C . LYS B 1 35 ? -5.022 6.263 -24.959 1.00 52.08 56 LYS B C 1
ATOM 1574 O O . LYS B 1 35 ? -4.677 5.515 -24.020 1.00 54.79 56 LYS B O 1
ATOM 1580 N N . GLY B 1 36 ? -5.084 7.593 -24.895 1.00 55.62 57 GLY B N 1
ATOM 1581 C CA . GLY B 1 36 ? -4.829 8.368 -23.665 1.00 58.38 57 GLY B CA 1
ATOM 1582 C C . GLY B 1 36 ? -3.350 8.552 -23.349 1.00 54.43 57 GLY B C 1
ATOM 1583 O O . GLY B 1 36 ? -3.080 9.173 -22.326 1.00 57.95 57 GLY B O 1
ATOM 1584 N N . ALA B 1 37 ? -2.429 8.053 -24.179 1.00 50.86 58 ALA B N 1
ATOM 1585 C CA . ALA B 1 37 ? -0.964 8.175 -23.980 1.00 47.72 58 ALA B CA 1
ATOM 1586 C C . ALA B 1 37 ? -0.500 9.600 -24.273 1.00 49.48 58 ALA B C 1
ATOM 1587 O O . ALA B 1 37 ? -1.259 10.369 -24.864 1.00 50.42 58 ALA B O 1
ATOM 1589 N N . LEU B 1 38 ? 0.734 9.904 -23.862 1.00 43.11 59 LEU B N 1
ATOM 1590 C CA . LEU B 1 38 ? 1.472 11.168 -24.115 1.00 48.07 59 LEU B CA 1
ATOM 1591 C C . LEU B 1 38 ? 2.765 10.805 -24.868 1.00 41.44 59 LEU B C 1
ATOM 1592 O O . LEU B 1 38 ? 3.151 9.625 -24.836 1.00 40.93 59 LEU B O 1
ATOM 1597 N N . CYS B 1 39 ? 3.429 11.761 -25.508 1.00 32.28 60 CYS B N 1
ATOM 1598 C CA . CYS B 1 39 ? 4.843 11.590 -25.935 1.00 32.86 60 CYS B CA 1
ATOM 1599 C C . CYS B 1 39 ? 5.796 12.042 -24.805 1.00 31.92 60 CYS B C 1
ATOM 1600 O O . CYS B 1 39 ? 5.535 13.052 -24.138 1.00 28.58 60 CYS B O 1
ATOM 1603 N N . GLN B 1 40 ? 6.957 11.397 -24.700 1.00 32.63 61 GLN B N 1
ATOM 1604 C CA . GLN B 1 40 ? 8.066 11.862 -23.833 1.00 33.02 61 GLN B CA 1
ATOM 1605 C C . GLN B 1 40 ? 9.379 11.777 -24.604 1.00 35.17 61 GLN B C 1
ATOM 1606 O O . GLN B 1 40 ? 9.585 10.801 -25.401 1.00 32.11 61 GLN B O 1
ATOM 1612 N N . GLU B 1 41 ? 10.243 12.750 -24.335 1.00 31.31 62 GLU B N 1
ATOM 1613 C CA . GLU B 1 41 ? 11.684 12.678 -24.600 1.00 30.59 62 GLU B CA 1
ATOM 1614 C C . GLU B 1 41 ? 12.403 13.035 -23.293 1.00 30.95 62 GLU B C 1
ATOM 1615 O O . GLU B 1 41 ? 12.168 14.128 -22.743 1.00 30.06 62 GLU B O 1
ATOM 1621 N N . THR B 1 42 ? 13.285 12.148 -22.851 1.00 30.96 63 THR B N 1
ATOM 1622 C CA . THR B 1 42 ? 14.005 12.275 -21.571 1.00 27.74 63 THR B CA 1
ATOM 1623 C C . THR B 1 42 ? 15.469 11.884 -21.793 1.00 27.88 63 THR B C 1
ATOM 1624 O O . THR B 1 42 ? 15.749 10.874 -22.468 1.00 29.14 63 THR B O 1
ATOM 1628 N N . ILE B 1 43 ? 16.366 12.681 -21.242 1.00 29.70 64 ILE B N 1
ATOM 1629 C CA . ILE B 1 43 ? 17.820 12.413 -21.365 1.00 32.25 64 ILE B CA 1
ATOM 1630 C C . ILE B 1 43 ? 18.482 12.745 -20.026 1.00 31.48 64 ILE B C 1
ATOM 1631 O O . ILE B 1 43 ? 18.079 13.719 -19.371 1.00 30.43 64 ILE B O 1
ATOM 1636 N N . LEU B 1 44 ? 19.385 11.874 -19.619 1.00 30.70 65 LEU B N 1
ATOM 1637 C CA . LEU B 1 44 ? 20.206 11.999 -18.398 1.00 30.03 65 LEU B CA 1
ATOM 1638 C C . LEU B 1 44 ? 21.656 11.971 -18.868 1.00 29.55 65 LEU B C 1
ATOM 1639 O O . LEU B 1 44 ? 22.025 11.054 -19.618 1.00 28.24 65 LEU B O 1
ATOM 1644 N N . ILE B 1 45 ? 22.395 13.005 -18.497 1.00 27.71 66 ILE B N 1
ATOM 1645 C CA . ILE B 1 45 ? 23.778 13.292 -18.943 1.00 29.20 66 ILE B CA 1
ATOM 1646 C C . ILE B 1 45 ? 24.663 13.308 -17.696 1.00 28.26 66 ILE B C 1
ATOM 1647 O O . ILE B 1 45 ? 24.360 14.048 -16.732 1.00 29.91 66 ILE B O 1
ATOM 1652 N N . ILE B 1 46 ? 25.726 12.513 -17.732 1.00 28.23 67 ILE B N 1
ATOM 1653 C CA . ILE B 1 46 ? 26.691 12.362 -16.621 1.00 29.66 67 ILE B CA 1
ATOM 1654 C C . ILE B 1 46 ? 28.085 12.555 -17.205 1.00 27.55 67 ILE B C 1
ATOM 1655 O O . ILE B 1 46 ? 28.496 11.754 -18.047 1.00 31.26 67 ILE B O 1
ATOM 1660 N N . LYS B 1 47 ? 28.762 13.599 -16.780 1.00 30.21 68 LYS B N 1
ATOM 1661 C CA . LYS B 1 47 ? 30.117 13.930 -17.278 1.00 31.05 68 LYS B CA 1
ATOM 1662 C C . LYS B 1 47 ? 31.091 13.745 -16.124 1.00 29.58 68 LYS B C 1
ATOM 1663 O O . LYS B 1 47 ? 30.887 14.339 -15.071 1.00 29.00 68 LYS B O 1
ATOM 1669 N N . ALA B 1 48 ? 32.083 12.884 -16.356 1.00 32.91 69 ALA B N 1
ATOM 1670 C CA . ALA B 1 48 ? 33.214 12.584 -15.460 1.00 29.99 69 ALA B CA 1
ATOM 1671 C C . ALA B 1 48 ? 34.481 12.760 -16.289 1.00 28.60 69 ALA B C 1
ATOM 1672 O O . ALA B 1 48 ? 34.653 12.011 -17.274 1.00 29.55 69 ALA B O 1
ATOM 1674 N N . GLY B 1 49 ? 35.287 13.763 -15.965 1.00 34.02 70 GLY B N 1
ATOM 1675 C CA . GLY B 1 49 ? 36.486 14.072 -16.752 1.00 33.28 70 GLY B CA 1
ATOM 1676 C C . GLY B 1 49 ? 36.090 14.410 -18.174 1.00 32.48 70 GLY B C 1
ATOM 1677 O O . GLY B 1 49 ? 35.287 15.329 -18.349 1.00 35.43 70 GLY B O 1
ATOM 1678 N N . THR B 1 50 ? 36.590 13.657 -19.143 1.00 37.04 71 THR B N 1
ATOM 1679 C CA . THR B 1 50 ? 36.391 13.931 -20.592 1.00 42.99 71 THR B CA 1
ATOM 1680 C C . THR B 1 50 ? 35.276 13.046 -21.148 1.00 44.61 71 THR B C 1
ATOM 1681 O O . THR B 1 50 ? 34.995 13.170 -22.355 1.00 43.65 71 THR B O 1
ATOM 1685 N N . GLU B 1 51 ? 34.670 12.181 -20.330 1.00 38.99 72 GLU B N 1
ATOM 1686 C CA . GLU B 1 51 ? 33.624 11.268 -20.838 1.00 37.14 72 GLU B CA 1
ATOM 1687 C C . GLU B 1 51 ? 32.253 11.750 -20.371 1.00 35.76 72 GLU B C 1
ATOM 1688 O O . GLU B 1 51 ? 32.109 12.228 -19.223 1.00 31.14 72 GLU B O 1
ATOM 1694 N N . THR B 1 52 ? 31.284 11.596 -21.257 1.00 35.09 73 THR B N 1
ATOM 1695 C CA . THR B 1 52 ? 29.863 11.891 -21.005 1.00 35.59 73 THR B CA 1
ATOM 1696 C C . THR B 1 52 ? 29.038 10.643 -21.287 1.00 36.50 73 THR B C 1
ATOM 1697 O O . THR B 1 52 ? 28.999 10.180 -22.432 1.00 36.68 73 THR B O 1
ATOM 1701 N N . ALA B 1 53 ? 28.392 10.117 -20.263 1.00 31.83 74 ALA B N 1
ATOM 1702 C CA . ALA B 1 53 ? 27.363 9.080 -20.426 1.00 31.34 74 ALA B CA 1
ATOM 1703 C C . ALA B 1 53 ? 26.034 9.785 -20.725 1.00 32.17 74 ALA B C 1
ATOM 1704 O O . ALA B 1 53 ? 25.704 10.779 -20.037 1.00 32.62 74 ALA B O 1
ATOM 1706 N N . ILE B 1 54 ? 25.330 9.294 -21.734 1.00 33.55 75 ILE B N 1
ATOM 1707 C CA . ILE B 1 54 ? 24.032 9.845 -22.202 1.00 35.76 75 ILE B CA 1
ATOM 1708 C C . ILE B 1 54 ? 23.058 8.688 -22.247 1.00 32.89 75 ILE B C 1
ATOM 1709 O O . ILE B 1 54 ? 23.300 7.712 -23.011 1.00 31.40 75 ILE B O 1
ATOM 1714 N N . LEU B 1 55 ? 22.013 8.788 -21.423 1.00 29.59 76 LEU B N 1
ATOM 1715 C CA . LEU B 1 55 ? 20.892 7.827 -21.402 1.00 30.94 76 LEU B CA 1
ATOM 1716 C C . LEU B 1 55 ? 19.664 8.572 -21.915 1.00 31.79 76 LEU B C 1
ATOM 1717 O O . LEU B 1 55 ? 19.246 9.533 -21.275 1.00 27.58 76 LEU B O 1
ATOM 1722 N N . ALA B 1 56 ? 19.184 8.181 -23.096 1.00 29.65 77 ALA B N 1
ATOM 1723 C CA . ALA B 1 56 ? 18.171 8.963 -23.843 1.00 33.34 77 ALA B CA 1
ATOM 1724 C C . ALA B 1 56 ? 17.063 8.025 -24.287 1.00 30.41 77 ALA B C 1
ATOM 1725 O O . ALA B 1 56 ? 17.378 6.873 -24.722 1.00 34.47 77 ALA B O 1
ATOM 1727 N N . THR B 1 57 ? 15.825 8.481 -24.105 1.00 29.45 78 THR B N 1
ATOM 1728 C CA . THR B 1 57 ? 14.605 7.693 -24.354 1.00 33.20 78 THR B CA 1
ATOM 1729 C C . THR B 1 57 ? 13.546 8.610 -24.962 1.00 37.26 78 THR B C 1
ATOM 1730 O O . THR B 1 57 ? 13.406 9.760 -24.483 1.00 37.49 78 THR B O 1
ATOM 1734 N N . LYS B 1 58 ? 12.917 8.131 -26.035 1.00 30.86 79 LYS B N 1
ATOM 1735 C CA . LYS B 1 58 ? 11.769 8.782 -26.693 1.00 33.57 79 LYS B CA 1
ATOM 1736 C C . LYS B 1 58 ? 10.717 7.724 -26.963 1.00 35.66 79 LYS B C 1
ATOM 1737 O O . LYS B 1 58 ? 11.051 6.629 -27.461 1.00 35.97 79 LYS B O 1
ATOM 1743 N N . GLY B 1 59 ? 9.460 8.065 -26.725 1.00 35.57 80 GLY B N 1
ATOM 1744 C CA . GLY B 1 59 ? 8.374 7.115 -26.973 1.00 33.50 80 GLY B CA 1
ATOM 1745 C C . GLY B 1 59 ? 7.079 7.592 -26.379 1.00 34.05 80 GLY B C 1
ATOM 1746 O O . GLY B 1 59 ? 7.051 8.688 -25.772 1.00 33.15 80 GLY B O 1
ATOM 1747 N N . CYS B 1 60 ? 6.043 6.789 -26.584 1.00 33.37 81 CYS B N 1
ATOM 1748 C CA . CYS B 1 60 ? 4.731 6.909 -25.928 1.00 35.97 81 CYS B CA 1
ATOM 1749 C C . CYS B 1 60 ? 4.948 6.563 -24.449 1.00 40.97 81 CYS B C 1
ATOM 1750 O O . CYS B 1 60 ? 5.826 5.720 -24.145 1.00 40.22 81 CYS B O 1
ATOM 1753 N N . ILE B 1 61 ? 4.228 7.239 -23.570 1.00 38.61 82 ILE B N 1
ATOM 1754 C CA . ILE B 1 61 ? 4.073 6.839 -22.148 1.00 42.12 82 ILE B CA 1
ATOM 1755 C C . ILE B 1 61 ? 2.589 6.887 -21.833 1.00 39.84 82 ILE B C 1
ATOM 1756 O O . ILE B 1 61 ? 1.909 7.821 -22.243 1.00 38.45 82 ILE B O 1
ATOM 1761 N N . PRO B 1 62 ? 2.081 5.907 -21.057 1.00 43.97 83 PRO B N 1
ATOM 1762 C CA . PRO B 1 62 ? 0.639 5.767 -20.843 1.00 47.99 83 PRO B CA 1
ATOM 1763 C C . PRO B 1 62 ? -0.002 6.995 -20.183 1.00 48.85 83 PRO B C 1
ATOM 1764 O O . PRO B 1 62 ? -1.102 7.302 -20.501 1.00 51.02 83 PRO B O 1
ATOM 1768 N N . GLU B 1 63 ? 0.720 7.689 -19.300 1.00 50.45 84 GLU B N 1
ATOM 1769 C CA . GLU B 1 63 ? 0.147 8.803 -18.512 1.00 48.10 84 GLU B CA 1
ATOM 1770 C C . GLU B 1 63 ? 1.258 9.757 -18.070 1.00 48.77 84 GLU B C 1
ATOM 1771 O O . GLU B 1 63 ? 2.454 9.407 -18.170 1.00 40.79 84 GLU B O 1
ATOM 1777 N N . GLY B 1 64 ? 0.848 10.960 -17.679 1.00 45.10 85 GLY B N 1
ATOM 1778 C CA . GLY B 1 64 ? 1.727 12.055 -17.241 1.00 50.28 85 GLY B CA 1
ATOM 1779 C C . GLY B 1 64 ? 1.094 13.404 -17.517 1.00 47.05 85 GLY B C 1
ATOM 1780 O O . GLY B 1 64 ? 0.138 13.482 -18.318 1.00 49.49 85 GLY B O 1
ATOM 1781 N N . GLU B 1 65 ? 1.625 14.435 -16.875 1.00 53.14 86 GLU B N 1
ATOM 1782 C CA . GLU B 1 65 ? 1.235 15.847 -17.098 1.00 54.58 86 GLU B CA 1
ATOM 1783 C C . GLU B 1 65 ? 2.158 16.426 -18.169 1.00 49.03 86 GLU B C 1
ATOM 1784 O O . GLU B 1 65 ? 3.377 16.177 -18.079 1.00 42.06 86 GLU B O 1
ATOM 1790 N N . GLU B 1 66 ? 1.597 17.124 -19.148 1.00 44.79 87 GLU B N 1
ATOM 1791 C CA . GLU B 1 66 ? 2.361 17.961 -20.102 1.00 48.64 87 GLU B CA 1
ATOM 1792 C C . GLU B 1 66 ? 3.263 18.893 -19.281 1.00 45.49 87 GLU B C 1
ATOM 1793 O O . GLU B 1 66 ? 2.745 19.615 -18.441 1.00 41.40 87 GLU B O 1
ATOM 1799 N N . ALA B 1 67 ? 4.575 18.854 -19.509 1.00 39.96 88 ALA B N 1
ATOM 1800 C CA . ALA B 1 67 ? 5.564 19.650 -18.750 1.00 39.52 88 ALA B CA 1
ATOM 1801 C C . ALA B 1 67 ? 6.952 19.437 -19.341 1.00 37.81 88 ALA B C 1
ATOM 1802 O O . ALA B 1 67 ? 7.235 18.352 -19.886 1.00 39.24 88 ALA B O 1
ATOM 1804 N N . ILE B 1 68 ? 7.792 20.460 -19.229 1.00 35.04 89 ILE B N 1
ATOM 1805 C CA . ILE B 1 68 ? 9.253 20.315 -19.400 1.00 35.06 89 ILE B CA 1
ATOM 1806 C C . ILE B 1 68 ? 9.869 20.447 -18.008 1.00 35.45 89 ILE B C 1
ATOM 1807 O O . ILE B 1 68 ? 9.484 21.344 -17.234 1.00 37.46 89 ILE B O 1
ATOM 1812 N N . THR B 1 69 ? 10.796 19.547 -17.709 1.00 37.24 90 THR B N 1
ATOM 1813 C CA . THR B 1 69 ? 11.547 19.520 -16.437 1.00 34.73 90 THR B CA 1
ATOM 1814 C C . THR B 1 69 ? 13.037 19.453 -16.765 1.00 34.38 90 THR B C 1
ATOM 1815 O O . THR B 1 69 ? 13.467 18.451 -17.400 1.00 35.20 90 THR B O 1
ATOM 1819 N N . ILE B 1 70 ? 13.789 20.480 -16.382 1.00 32.86 91 ILE B N 1
ATOM 1820 C CA . ILE B 1 70 ? 15.260 20.579 -16.620 1.00 32.82 91 ILE B CA 1
ATOM 1821 C C . ILE B 1 70 ? 15.923 20.604 -15.256 1.00 33.70 91 ILE B C 1
ATOM 1822 O O . ILE B 1 70 ? 15.560 21.486 -14.459 1.00 31.78 91 ILE B O 1
ATOM 1827 N N . VAL B 1 71 ? 16.772 19.616 -14.964 1.00 34.14 92 VAL B N 1
ATOM 1828 C CA . VAL B 1 71 ? 17.354 19.455 -13.608 1.00 32.36 92 VAL B CA 1
ATOM 1829 C C . VAL B 1 71 ? 18.872 19.482 -13.735 1.00 34.21 92 VAL B C 1
ATOM 1830 O O . VAL B 1 71 ? 19.432 18.615 -14.421 1.00 29.93 92 VAL B O 1
ATOM 1834 N N . GLN B 1 72 ? 19.501 20.428 -13.056 1.00 32.23 93 GLN B N 1
ATOM 1835 C CA . GLN B 1 72 ? 20.942 20.357 -12.737 1.00 32.39 93 GLN B CA 1
ATOM 1836 C C . GLN B 1 72 ? 21.127 19.571 -11.434 1.00 30.72 93 GLN B C 1
ATOM 1837 O O . GLN B 1 72 ? 20.933 20.152 -10.341 1.00 27.82 93 GLN B O 1
ATOM 1843 N N . HIS B 1 73 ? 21.340 18.261 -11.550 1.00 28.05 94 HIS B N 1
ATOM 1844 C CA . HIS B 1 73 ? 21.464 17.376 -10.365 1.00 29.23 94 HIS B CA 1
ATOM 1845 C C . HIS B 1 73 ? 22.784 17.678 -9.649 1.00 32.63 94 HIS B C 1
ATOM 1846 O O . HIS B 1 73 ? 22.798 17.721 -8.415 1.00 31.96 94 HIS B O 1
ATOM 1853 N N . SER B 1 74 ? 23.865 17.816 -10.405 1.00 31.39 95 SER B N 1
ATOM 1854 C CA . SER B 1 74 ? 25.199 18.196 -9.885 1.00 33.22 95 SER B CA 1
ATOM 1855 C C . SER B 1 74 ? 25.804 19.187 -10.864 1.00 36.24 95 SER B C 1
ATOM 1856 O O . SER B 1 74 ? 25.896 18.855 -12.050 1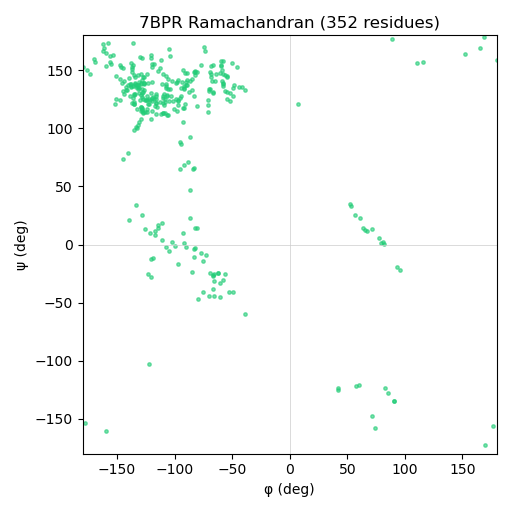.00 31.17 95 SER B O 1
ATOM 1859 N N . SER B 1 75 ? 26.249 20.319 -10.338 1.00 37.38 96 SER B N 1
ATOM 1860 C CA . SER B 1 75 ? 26.901 21.422 -11.072 1.00 40.40 96 SER B CA 1
ATOM 1861 C C . SER B 1 75 ? 28.398 21.381 -10.771 1.00 40.57 96 SER B C 1
ATOM 1862 O O . SER B 1 75 ? 28.826 20.701 -9.835 1.00 39.65 96 SER B O 1
ATOM 1865 N N . PRO B 1 76 ? 29.237 22.141 -11.513 1.00 45.77 97 PRO B N 1
ATOM 1866 C CA . PRO B 1 76 ? 30.656 22.277 -11.187 1.00 46.33 97 PRO B CA 1
ATOM 1867 C C . PRO B 1 76 ? 30.839 22.817 -9.777 1.00 52.07 97 PRO B C 1
ATOM 1868 O O . PRO B 1 76 ? 29.903 23.373 -9.206 1.00 53.39 97 PRO B O 1
ATOM 1872 N N . PRO B 1 77 ? 32.010 22.585 -9.145 1.00 52.04 98 PRO B N 1
ATOM 1873 C CA . PRO B 1 77 ? 33.134 21.918 -9.817 1.00 51.14 98 PRO B CA 1
ATOM 1874 C C . PRO B 1 77 ? 33.062 20.373 -9.828 1.00 41.30 98 PRO B C 1
ATOM 1875 O O . PRO B 1 77 ? 32.564 19.781 -8.883 1.00 43.59 98 PRO B O 1
ATOM 1879 N N . GLY B 1 78 ? 33.595 19.762 -10.879 1.00 35.95 99 GLY B N 1
ATOM 1880 C CA . GLY B 1 78 ? 33.767 18.307 -10.984 1.00 32.52 99 GLY B CA 1
ATOM 1881 C C . GLY B 1 78 ? 32.572 17.628 -11.628 1.00 30.30 99 GLY B C 1
ATOM 1882 O O . GLY B 1 78 ? 32.150 18.037 -12.705 1.00 31.12 99 GLY B O 1
ATOM 1883 N N . LEU B 1 79 ? 32.113 16.525 -11.048 1.00 31.22 100 LEU B N 1
ATOM 1884 C CA . LEU B 1 79 ? 31.055 15.664 -11.649 1.00 30.62 100 LEU B CA 1
ATOM 1885 C C . LEU B 1 79 ? 29.813 16.515 -11.964 1.00 27.09 100 LEU B C 1
ATOM 1886 O O . LEU B 1 79 ? 29.403 17.285 -11.136 1.00 28.99 100 LEU B O 1
ATOM 1891 N N . ILE B 1 80 ? 29.297 16.378 -13.178 1.00 29.91 101 ILE B N 1
ATOM 1892 C CA . ILE B 1 80 ? 28.119 17.129 -13.674 1.00 33.09 101 ILE B CA 1
ATOM 1893 C C . ILE B 1 80 ? 27.044 16.122 -14.055 1.00 29.37 101 ILE B C 1
ATOM 1894 O O . ILE B 1 80 ? 27.321 15.208 -14.824 1.00 30.81 101 ILE B O 1
ATOM 1899 N N . VAL B 1 81 ? 25.833 16.344 -13.563 1.00 28.66 102 VAL B N 1
ATOM 1900 C CA . VAL B 1 81 ? 24.656 15.511 -13.923 1.00 28.02 102 VAL B CA 1
ATOM 1901 C C . VAL B 1 81 ? 23.488 16.455 -14.207 1.00 27.02 102 VAL B C 1
ATOM 1902 O O . VAL B 1 81 ? 23.164 17.272 -13.331 1.00 26.24 102 VAL B O 1
ATOM 1906 N N . THR B 1 82 ? 22.967 16.360 -15.422 1.00 26.43 103 THR B N 1
ATOM 1907 C CA . THR B 1 82 ? 21.854 17.161 -15.952 1.00 31.19 103 THR B CA 1
ATOM 1908 C C . THR B 1 82 ? 20.811 16.216 -16.533 1.00 31.03 103 THR B C 1
ATOM 1909 O O . THR B 1 82 ? 21.187 15.259 -17.160 1.00 30.02 103 THR B O 1
ATOM 1913 N N . SER B 1 83 ? 19.530 16.521 -16.359 1.00 29.85 104 SER B N 1
ATOM 1914 C CA . SER B 1 83 ? 18.435 15.804 -17.044 1.00 30.07 104 SER B CA 1
ATOM 1915 C C . SER B 1 83 ? 17.455 16.807 -17.680 1.00 31.08 104 SER B C 1
ATOM 1916 O O . SER B 1 83 ? 17.280 17.955 -17.198 1.00 28.01 104 SER B O 1
ATOM 1919 N N . TYR B 1 84 ? 16.917 16.402 -18.809 1.00 31.37 105 TYR B N 1
ATOM 1920 C CA . TYR B 1 84 ? 15.843 17.114 -19.517 1.00 32.43 105 TYR B CA 1
ATOM 1921 C C . TYR B 1 84 ? 14.736 16.106 -19.784 1.00 33.70 105 TYR B C 1
ATOM 1922 O O . TYR B 1 84 ? 15.022 15.005 -20.294 1.00 32.64 105 TYR B O 1
ATOM 1931 N N . SER B 1 85 ? 13.501 16.469 -19.446 1.00 32.55 106 SER B N 1
ATOM 1932 C CA . SER B 1 85 ? 12.319 15.649 -19.766 1.00 32.60 106 SER B CA 1
ATOM 1933 C C . SER B 1 85 ? 11.224 16.560 -20.323 1.00 36.22 106 SER B C 1
ATOM 1934 O O . SER B 1 85 ? 10.931 17.593 -19.689 1.00 34.14 106 SER B O 1
ATOM 1937 N N . ASN B 1 86 ? 10.674 16.179 -21.468 1.00 32.28 107 ASN B N 1
ATOM 1938 C CA . ASN B 1 86 ? 9.530 16.864 -22.121 1.00 34.64 107 ASN B CA 1
ATOM 1939 C C . ASN B 1 86 ? 8.430 15.823 -22.328 1.00 29.83 107 ASN B C 1
ATOM 1940 O O . ASN B 1 86 ? 8.648 14.851 -23.042 1.00 33.32 107 ASN B O 1
ATO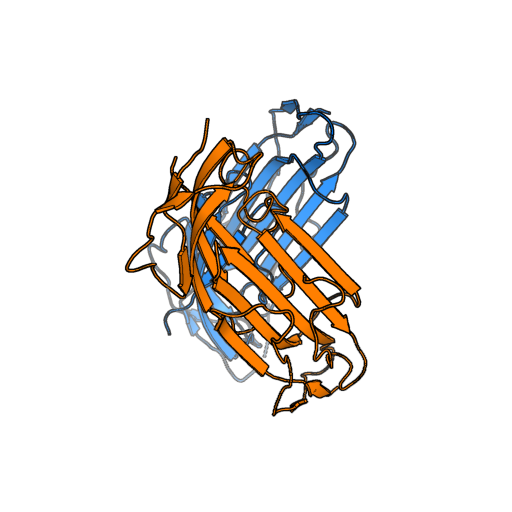M 1945 N N . TYR B 1 87 ? 7.321 16.010 -21.638 1.00 32.23 108 TYR B N 1
ATOM 1946 C CA . TYR B 1 87 ? 6.071 15.220 -21.724 1.00 35.33 108 TYR B CA 1
ATOM 1947 C C . TYR B 1 87 ? 5.075 16.095 -22.465 1.00 36.68 108 TYR B C 1
ATOM 1948 O O . TYR B 1 87 ? 4.813 17.178 -21.944 1.00 33.47 108 TYR B O 1
ATOM 1957 N N . CYS B 1 88 ? 4.699 15.720 -23.688 1.00 38.21 109 CYS B N 1
ATOM 1958 C CA . CYS B 1 88 ? 3.940 16.599 -24.613 1.00 38.48 109 CYS B CA 1
ATOM 1959 C C . CYS B 1 88 ? 2.830 15.789 -25.299 1.00 41.39 109 CYS B C 1
ATOM 1960 O O . CYS B 1 88 ? 2.959 14.529 -25.390 1.00 38.81 109 CYS B O 1
ATOM 1963 N N . GLU B 1 89 ? 1.722 16.444 -25.678 1.00 42.33 110 GLU B N 1
ATOM 1964 C CA . GLU B 1 89 ? 0.472 15.696 -26.015 1.00 44.34 110 GLU B CA 1
ATOM 1965 C C . GLU B 1 89 ? 0.060 15.882 -27.479 1.00 44.87 110 GLU B C 1
ATOM 1966 O O . GLU B 1 89 ? -1.027 15.442 -27.805 1.00 52.87 110 GLU B O 1
ATOM 1972 N N . ASP B 1 90 ? 0.910 16.446 -28.330 1.00 43.15 111 ASP B N 1
ATOM 1973 C CA . ASP B 1 90 ? 0.679 16.517 -29.803 1.00 44.84 111 ASP B CA 1
ATOM 1974 C C . ASP B 1 90 ? 1.566 15.483 -30.495 1.00 48.17 111 ASP B C 1
ATOM 1975 O O . ASP B 1 90 ? 2.779 15.444 -30.184 1.00 43.97 111 ASP B O 1
ATOM 1980 N N . SER B 1 91 ? 1.011 14.717 -31.440 1.00 44.10 112 SER B N 1
ATOM 1981 C CA . SER B 1 91 ? 1.774 13.799 -32.321 1.00 41.70 112 SER B CA 1
ATOM 1982 C C . SER B 1 91 ? 3.103 14.420 -32.747 1.00 39.69 112 SER B C 1
ATOM 1983 O O . SER B 1 91 ? 3.112 15.619 -33.102 1.00 37.45 112 SER B O 1
ATOM 1986 N N . PHE B 1 92 ? 4.196 13.644 -32.643 1.00 37.60 113 PHE B N 1
ATOM 1987 C CA . PHE B 1 92 ? 5.574 14.029 -33.051 1.00 38.34 113 PHE B CA 1
ATOM 1988 C C . PHE B 1 92 ? 6.133 15.206 -32.248 1.00 36.92 113 PHE B C 1
ATOM 1989 O O . PHE B 1 92 ? 7.145 15.775 -32.672 1.00 36.79 113 PHE B O 1
ATOM 1997 N N . CYS B 1 93 ? 5.519 15.586 -31.123 1.00 38.94 114 CYS B N 1
ATOM 1998 C CA . CYS B 1 93 ? 5.985 16.761 -30.324 1.00 39.49 114 CYS B CA 1
ATOM 1999 C C . CYS B 1 93 ? 7.376 16.495 -29.700 1.00 40.39 114 CYS B C 1
ATOM 2000 O O . CYS B 1 93 ? 8.103 17.478 -29.462 1.00 41.29 114 CYS B O 1
ATOM 2003 N N . ASN B 1 94 ? 7.747 15.232 -29.458 1.00 41.83 115 ASN B N 1
ATOM 2004 C CA . ASN B 1 94 ? 9.016 14.840 -28.774 1.00 40.06 115 ASN B CA 1
ATOM 2005 C C . ASN B 1 94 ? 10.150 14.802 -29.806 1.00 39.84 115 ASN B C 1
ATOM 2006 O O . ASN B 1 94 ? 10.735 13.710 -30.040 1.00 37.86 115 ASN B O 1
ATOM 2011 N N . ASP B 1 95 ? 10.486 15.966 -30.365 1.00 44.71 116 ASP B N 1
ATOM 2012 C CA . ASP B 1 95 ? 11.294 16.099 -31.616 1.00 47.52 116 ASP B CA 1
ATOM 2013 C C . ASP B 1 95 ? 12.659 16.767 -31.356 1.00 49.92 116 ASP B C 1
ATOM 2014 O O . ASP B 1 95 ? 13.292 17.186 -32.340 1.00 50.16 116 ASP B O 1
ATOM 2019 N N . LYS B 1 96 ? 13.116 16.886 -30.102 1.00 46.72 117 LYS B N 1
ATOM 2020 C CA . LYS B 1 96 ? 14.427 17.526 -29.807 1.00 50.33 117 LYS B CA 1
ATOM 2021 C C . LYS B 1 96 ? 15.555 16.776 -30.547 1.00 51.34 117 LYS B C 1
ATOM 2022 O O . LYS B 1 96 ? 15.545 15.539 -30.528 1.00 49.04 117 LYS B O 1
ATOM 2028 N N . ASP B 1 97 ? 16.526 17.495 -31.122 1.00 58.62 118 ASP B N 1
ATOM 2029 C CA . ASP B 1 97 ? 17.719 16.918 -31.811 1.00 64.52 118 ASP B CA 1
ATOM 2030 C C . ASP B 1 97 ? 19.039 17.377 -31.158 1.00 59.67 118 ASP B C 1
ATOM 2031 O O . ASP B 1 97 ? 20.023 16.624 -31.258 1.00 63.79 118 ASP B O 1
ATOM 2036 N N . SER B 1 98 ? 19.081 18.558 -30.527 1.00 58.03 119 SER B N 1
ATOM 2037 C CA . SER B 1 98 ? 20.300 19.159 -29.911 1.00 59.65 119 SER B CA 1
ATOM 2038 C C . SER B 1 98 ? 20.070 19.364 -28.411 1.00 55.53 119 SER B C 1
ATOM 2039 O O . SER B 1 98 ? 18.913 19.554 -28.029 1.00 53.35 119 SER B O 1
ATOM 2042 N N . LEU B 1 99 ? 21.139 19.349 -27.614 1.00 55.86 120 LEU B N 1
ATOM 2043 C CA . LEU B 1 99 ? 21.079 19.454 -26.128 1.00 59.10 120 LEU B CA 1
ATOM 2044 C C . LEU B 1 99 ? 21.647 20.795 -25.654 1.00 64.93 120 LEU B C 1
ATOM 2045 O O . LEU B 1 99 ? 21.714 20.976 -24.415 1.00 64.76 120 LEU B O 1
ATOM 2050 N N . SER B 1 100 ? 22.022 21.688 -26.575 1.00 68.47 121 SER B N 1
ATOM 2051 C CA . SER B 1 100 ? 22.790 22.935 -26.280 1.00 71.28 121 SER B CA 1
ATOM 2052 C C . SER B 1 100 ? 22.003 23.877 -25.352 1.00 72.69 121 SER B C 1
ATOM 2053 O O . SER B 1 100 ? 22.633 24.664 -24.614 1.00 82.35 121 SER B O 1
ATOM 2056 N N . GLN B 1 101 ? 20.675 23.766 -25.348 1.00 73.20 122 GLN B N 1
ATOM 2057 C CA . GLN B 1 101 ? 19.757 24.627 -24.560 1.00 79.41 122 GLN B CA 1
ATOM 2058 C C . GLN B 1 101 ? 19.966 24.354 -23.060 1.00 80.25 122 GLN B C 1
ATOM 2059 O O . GLN B 1 101 ? 19.705 25.269 -22.261 1.00 77.09 122 GLN B O 1
ATOM 2065 N N . PHE B 1 102 ? 20.420 23.154 -22.681 1.00 76.97 123 PHE B N 1
ATOM 2066 C CA . PHE B 1 102 ? 20.629 22.745 -21.263 1.00 73.27 123 PHE B CA 1
ATOM 2067 C C . PHE B 1 102 ? 21.929 21.940 -21.126 1.00 71.51 123 PHE B C 1
ATOM 2068 O O . PHE B 1 102 ? 22.059 21.211 -20.116 1.00 62.25 123 PHE B O 1
ATOM 2076 N N . TRP B 1 103 ? 22.867 22.067 -22.071 1.00 67.56 124 TRP B N 1
ATOM 2077 C CA . TRP B 1 103 ? 24.165 21.347 -21.989 1.00 75.64 124 TRP B CA 1
ATOM 2078 C C . TRP B 1 103 ? 25.282 22.104 -22.719 1.00 76.96 124 TRP B C 1
ATOM 2079 O O . TRP B 1 103 ? 25.157 22.313 -23.939 1.00 73.28 124 TRP B O 1
ATOM 2090 N N . GLU B 1 104 ? 26.326 22.456 -21.957 1.00 90.39 125 GLU B N 1
ATOM 2091 C CA . GLU B 1 104 ? 27.653 22.963 -22.409 1.00 99.58 125 GLU B CA 1
ATOM 2092 C C . GLU B 1 104 ? 28.738 22.022 -21.852 1.00 96.96 125 GLU B C 1
ATOM 2093 O O . GLU B 1 104 ? 29.170 21.121 -22.611 1.00 77.52 125 GLU B O 1
ATOM 2099 N N . THR B 1 115 ? 46.030 23.217 -2.038 1.00 87.40 136 THR B N 1
ATOM 2100 C CA . THR B 1 115 ? 46.007 21.730 -2.088 1.00 83.09 136 THR B CA 1
ATOM 2101 C C . THR B 1 115 ? 45.203 21.256 -3.299 1.00 73.16 136 THR B C 1
ATOM 2102 O O . THR B 1 115 ? 43.991 21.534 -3.351 1.00 73.29 136 THR B O 1
ATOM 2106 N N . THR B 1 116 ? 45.850 20.494 -4.177 1.00 63.93 137 THR B N 1
ATOM 2107 C CA . THR B 1 116 ? 45.250 19.816 -5.348 1.00 61.44 137 THR B CA 1
ATOM 2108 C C . THR B 1 116 ? 44.872 18.357 -5.000 1.00 55.22 137 THR B C 1
ATOM 2109 O O . THR B 1 116 ? 45.714 17.600 -4.499 1.00 54.20 137 THR B O 1
ATOM 2113 N N . LEU B 1 117 ? 43.616 18.013 -5.251 1.00 46.77 138 LEU B N 1
ATOM 2114 C CA . LEU B 1 117 ? 43.037 16.661 -5.134 1.00 41.48 138 LEU B CA 1
ATOM 2115 C C . LEU B 1 117 ? 43.217 15.969 -6.484 1.00 33.46 138 LEU B C 1
ATOM 2116 O O . LEU B 1 117 ? 42.988 16.625 -7.508 1.00 33.40 138 LEU B O 1
ATOM 2121 N N . HIS B 1 118 ? 43.603 14.696 -6.471 1.00 33.51 139 HIS B N 1
ATOM 2122 C CA . HIS B 1 118 ? 43.618 13.785 -7.646 1.00 31.23 139 HIS B CA 1
ATOM 2123 C C . HIS B 1 118 ? 42.684 12.624 -7.311 1.00 26.51 139 HIS B C 1
ATOM 2124 O O . HIS B 1 118 ? 42.869 11.993 -6.246 1.00 26.45 139 HIS B O 1
ATOM 2131 N N . CYS B 1 119 ? 41.690 12.383 -8.153 1.00 29.49 140 CYS B N 1
ATOM 2132 C CA . CYS B 1 119 ? 40.605 11.390 -7.902 1.00 27.95 140 CYS B CA 1
ATOM 2133 C C . CYS B 1 119 ? 40.525 10.444 -9.071 1.00 24.44 140 CYS B C 1
ATOM 2134 O O . CYS B 1 119 ? 40.561 10.878 -10.225 1.00 26.59 140 CYS B O 1
ATOM 2137 N N . PRO B 1 120 ? 40.328 9.143 -8.789 1.00 25.67 141 PRO B N 1
ATOM 2138 C CA . PRO B 1 120 ? 39.848 8.210 -9.802 1.00 25.13 141 PRO B CA 1
ATOM 2139 C C . PRO B 1 120 ? 38.608 8.784 -10.506 1.00 24.26 141 PRO B C 1
ATOM 2140 O O . PRO B 1 120 ? 37.660 9.258 -9.845 1.00 27.97 141 PRO B O 1
ATOM 2144 N N . THR B 1 121 ? 38.646 8.818 -11.837 1.00 23.91 142 THR B N 1
ATOM 2145 C CA . THR B 1 121 ? 37.598 9.426 -12.671 1.00 27.14 142 THR B CA 1
ATOM 2146 C C . THR B 1 121 ? 37.181 8.428 -13.740 1.00 30.09 142 THR B C 1
ATOM 2147 O O . THR B 1 121 ? 38.063 7.878 -14.407 1.00 26.87 142 THR B O 1
ATOM 2151 N N . CYS B 1 122 ? 35.878 8.189 -13.857 1.00 30.32 143 CYS B N 1
ATOM 2152 C CA . CYS B 1 122 ? 35.296 7.325 -14.885 1.00 29.38 143 CYS B CA 1
ATOM 2153 C C . CYS B 1 122 ? 33.789 7.521 -14.870 1.00 28.43 143 CYS B C 1
ATOM 2154 O O . CYS B 1 122 ? 33.224 7.888 -13.822 1.00 27.70 143 CYS B O 1
ATOM 2157 N N . VAL B 1 123 ? 33.177 7.209 -15.989 1.00 27.81 144 VAL B N 1
ATOM 2158 C CA . VAL B 1 123 ? 31.743 6.868 -16.026 1.00 31.64 144 VAL B CA 1
ATOM 2159 C C . VAL B 1 123 ? 31.584 5.761 -17.051 1.00 32.30 144 VAL B C 1
ATOM 2160 O O . VAL B 1 123 ? 32.205 5.847 -18.110 1.00 33.20 144 VAL B O 1
ATOM 2164 N N . ALA B 1 124 ? 30.810 4.751 -16.695 1.00 32.77 145 ALA B N 1
ATOM 2165 C CA . ALA B 1 124 ? 30.643 3.528 -17.505 1.00 33.18 145 ALA B CA 1
ATOM 2166 C C . ALA B 1 124 ? 29.237 3.001 -17.329 1.00 31.99 145 ALA B C 1
ATOM 2167 O O . ALA B 1 124 ? 28.715 3.060 -16.199 1.00 29.00 145 ALA B O 1
ATOM 2169 N N . LEU B 1 125 ? 28.684 2.493 -18.421 1.00 32.98 146 LEU B N 1
ATOM 2170 C CA . LEU B 1 125 ? 27.516 1.572 -18.415 1.00 35.77 146 LEU B CA 1
ATOM 2171 C C . LEU B 1 125 ? 28.032 0.252 -17.862 1.00 38.16 146 LEU B C 1
ATOM 2172 O O . LEU B 1 125 ? 29.001 -0.256 -18.418 1.00 47.28 146 LEU B O 1
ATOM 2177 N N . GLY B 1 126 ? 27.476 -0.228 -16.758 1.00 37.65 147 GLY B N 1
ATOM 2178 C CA . GLY B 1 126 ? 28.051 -1.386 -16.056 1.00 40.23 147 GLY B CA 1
ATOM 2179 C C . GLY B 1 126 ? 29.137 -0.916 -15.115 1.00 45.88 147 GLY B C 1
ATOM 2180 O O . GLY B 1 126 ? 28.853 -0.005 -14.297 1.00 51.24 147 GLY B O 1
ATOM 2181 N N . THR B 1 127 ? 30.327 -1.494 -15.200 1.00 45.48 148 THR B N 1
ATOM 2182 C CA . THR B 1 127 ? 31.437 -1.142 -14.276 1.00 46.40 148 THR B CA 1
ATOM 2183 C C . THR B 1 127 ? 32.511 -0.389 -15.049 1.00 38.98 148 THR B C 1
ATOM 2184 O O . THR B 1 127 ? 32.676 -0.672 -16.243 1.00 35.30 148 THR B O 1
ATOM 2188 N N . CYS B 1 128 ? 33.175 0.547 -14.374 1.00 34.91 149 CYS B N 1
ATOM 2189 C CA . CYS B 1 128 ? 34.490 1.070 -14.793 1.00 38.18 149 CYS B CA 1
ATOM 2190 C C . CYS B 1 128 ? 35.528 -0.036 -14.565 1.00 36.35 149 CYS B C 1
ATOM 2191 O O . CYS B 1 128 ? 35.830 -0.361 -13.387 1.00 36.34 149 CYS B O 1
ATOM 2194 N N . PHE B 1 129 ? 36.093 -0.532 -15.646 1.00 32.23 150 PHE B N 1
ATOM 2195 C CA . PHE B 1 129 ? 37.226 -1.490 -15.602 1.00 38.83 150 PHE B CA 1
ATOM 2196 C C . PHE B 1 129 ? 38.411 -0.742 -15.031 1.00 37.43 150 PHE B C 1
ATOM 2197 O O . PHE B 1 129 ? 39.076 -1.332 -14.161 1.00 38.58 150 PHE B O 1
ATOM 2205 N N . SER B 1 130 ? 38.580 0.526 -15.389 1.00 33.15 151 SER B N 1
ATOM 2206 C CA . SER B 1 130 ? 39.649 1.361 -14.799 1.00 40.11 151 SER B CA 1
ATOM 2207 C C . SER B 1 130 ? 39.182 2.814 -14.649 1.00 38.12 151 SER B C 1
ATOM 2208 O O . SER B 1 130 ? 38.354 3.288 -15.422 1.00 40.80 151 SER B O 1
ATOM 2211 N N . ALA B 1 131 ? 39.754 3.493 -13.672 1.00 32.15 152 ALA B N 1
ATOM 2212 C CA . ALA B 1 131 ? 39.429 4.884 -13.311 1.00 30.65 152 ALA B CA 1
ATOM 2213 C C . ALA B 1 131 ? 40.729 5.611 -12.964 1.00 29.40 152 ALA B C 1
ATOM 2214 O O . ALA B 1 131 ? 41.085 5.782 -11.800 1.00 25.85 152 ALA B O 1
ATOM 2216 N N . PRO B 1 132 ? 41.500 6.035 -13.982 1.00 29.00 153 PRO B N 1
ATOM 2217 C CA . PRO B 1 132 ? 42.749 6.765 -13.754 1.00 31.41 153 PRO B CA 1
ATOM 2218 C C . PRO B 1 132 ? 42.516 8.028 -12.910 1.00 31.62 153 PRO B C 1
ATOM 2219 O O . PRO B 1 132 ? 41.481 8.639 -13.056 1.00 33.52 153 PRO B O 1
ATOM 2223 N N . SER B 1 133 ? 43.466 8.407 -12.064 1.00 30.08 154 SER B N 1
ATOM 2224 C CA . SER B 1 133 ? 43.307 9.573 -11.166 1.00 32.21 154 SER B CA 1
ATOM 2225 C C . SER B 1 133 ? 43.668 10.835 -11.951 1.00 33.24 154 SER B C 1
ATOM 2226 O O . SER B 1 133 ? 44.728 10.882 -12.573 1.00 35.16 154 SER B O 1
ATOM 2229 N N . LEU B 1 134 ? 42.770 11.800 -11.937 1.00 32.80 155 LEU B N 1
ATOM 2230 C CA . LEU B 1 134 ? 42.959 13.086 -12.631 1.00 34.66 155 LEU B CA 1
ATOM 2231 C C . LEU B 1 134 ? 43.078 14.190 -11.597 1.00 34.88 155 LEU B C 1
ATOM 2232 O O . LEU B 1 134 ? 42.499 14.125 -10.506 1.00 35.36 155 LEU B O 1
ATOM 2237 N N . PRO B 1 135 ? 43.805 15.269 -11.940 1.00 38.45 156 PRO B N 1
ATOM 2238 C CA . PRO B 1 135 ? 43.832 16.448 -11.079 1.00 34.46 156 PRO B CA 1
ATOM 2239 C C . PRO B 1 135 ? 42.425 17.073 -11.084 1.00 32.10 156 PRO B C 1
ATOM 2240 O O . PRO B 1 135 ? 41.920 17.295 -12.138 1.00 34.47 156 PRO B O 1
ATOM 2244 N N . CYS B 1 136 ? 41.874 17.368 -9.913 1.00 30.65 157 CYS B N 1
ATOM 2245 C CA . CYS B 1 136 ? 40.491 17.851 -9.722 1.00 35.40 157 CYS B CA 1
ATOM 2246 C C . CYS B 1 136 ? 40.427 19.367 -9.899 1.00 39.40 157 CYS B C 1
ATOM 2247 O O . CYS B 1 136 ? 41.331 20.073 -9.481 1.00 36.88 157 CYS B O 1
ATOM 2250 N N . PRO B 1 137 ? 39.341 19.893 -10.509 1.00 41.75 158 PRO B N 1
ATOM 2251 C CA . PRO B 1 137 ? 39.163 21.333 -10.672 1.00 39.20 158 PRO B CA 1
ATOM 2252 C C . PRO B 1 137 ? 39.167 22.055 -9.326 1.00 42.79 158 PRO B C 1
ATOM 2253 O O . PRO B 1 137 ? 38.767 21.480 -8.292 1.00 34.27 158 PRO B O 1
ATOM 2257 N N . ASN B 1 138 ? 39.626 23.306 -9.364 1.00 46.05 159 ASN B N 1
ATOM 2258 C CA . ASN B 1 138 ? 39.534 24.262 -8.234 1.00 53.13 159 ASN B CA 1
ATOM 2259 C C . ASN B 1 138 ? 38.136 24.192 -7.618 1.00 48.22 159 ASN B C 1
ATOM 2260 O O . ASN B 1 138 ? 37.185 24.187 -8.411 1.00 45.85 159 ASN B O 1
ATOM 2265 N N . GLY B 1 139 ? 38.045 24.157 -6.277 1.00 45.43 160 GLY B N 1
ATOM 2266 C CA . GLY B 1 139 ? 36.772 24.124 -5.537 1.00 48.22 160 GLY B CA 1
ATOM 2267 C C . GLY B 1 139 ? 36.362 22.703 -5.171 1.00 56.07 160 GLY B C 1
ATOM 2268 O O . GLY B 1 139 ? 35.564 22.544 -4.221 1.00 55.13 160 GLY B O 1
ATOM 2269 N N . THR B 1 140 ? 36.859 21.677 -5.872 1.00 49.71 161 THR B N 1
ATOM 2270 C CA . THR B 1 140 ? 36.498 20.279 -5.519 1.00 47.58 161 THR B CA 1
ATOM 2271 C C . THR B 1 140 ? 37.138 19.996 -4.163 1.00 44.76 161 THR B C 1
ATOM 2272 O O . THR B 1 140 ? 38.250 20.461 -3.925 1.00 56.30 161 THR B O 1
ATOM 2276 N N . THR B 1 141 ? 36.442 19.286 -3.286 1.00 41.32 162 THR B N 1
ATOM 2277 C CA . THR B 1 141 ? 36.912 18.997 -1.907 1.00 43.27 162 THR B CA 1
ATOM 2278 C C . THR B 1 141 ? 37.061 17.494 -1.661 1.00 41.30 162 THR B C 1
ATOM 2279 O O . THR B 1 141 ? 37.580 17.166 -0.606 1.00 42.70 162 THR B O 1
ATOM 2283 N N . ARG B 1 142 ? 36.574 16.607 -2.536 1.00 38.67 163 ARG B N 1
ATOM 2284 C CA . ARG B 1 142 ? 36.676 15.150 -2.251 1.00 37.51 163 ARG B CA 1
ATOM 2285 C C . ARG B 1 142 ? 36.488 14.308 -3.506 1.00 32.14 163 ARG B C 1
ATOM 2286 O O . ARG B 1 142 ? 36.065 14.821 -4.540 1.00 27.57 163 ARG B O 1
ATOM 2294 N N . CYS B 1 143 ? 36.829 13.036 -3.401 1.00 31.26 164 CYS B N 1
ATOM 2295 C CA . CYS B 1 143 ? 36.637 12.071 -4.509 1.00 30.67 164 CYS B CA 1
ATOM 2296 C C . CYS B 1 143 ? 35.302 11.354 -4.306 1.00 33.23 164 CYS B C 1
ATOM 2297 O O . CYS B 1 143 ? 35.002 10.928 -3.184 1.00 34.18 164 CYS B O 1
ATOM 2300 N N . TYR B 1 144 ? 34.520 11.233 -5.363 1.00 30.06 165 TYR B N 1
ATOM 2301 C CA . TYR B 1 144 ? 33.211 10.557 -5.327 1.00 30.04 165 TYR B CA 1
ATOM 2302 C C . TYR B 1 144 ? 33.350 9.218 -6.057 1.00 28.12 165 TYR B C 1
ATOM 2303 O O . TYR B 1 144 ? 33.975 9.175 -7.109 1.00 28.85 165 TYR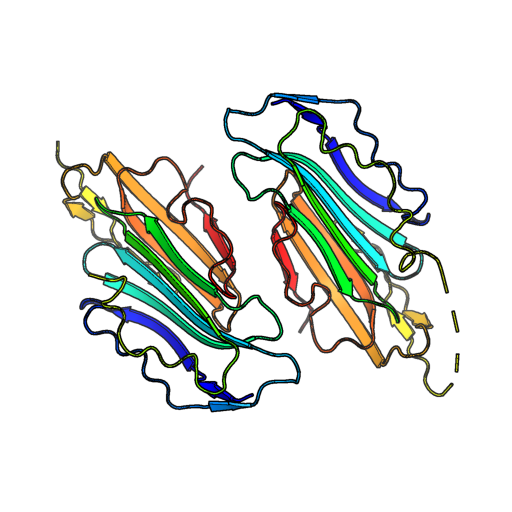 B O 1
ATOM 2312 N N . GLN B 1 145 ? 32.774 8.176 -5.479 1.00 29.48 166 GLN B N 1
ATOM 2313 C CA . GLN B 1 145 ? 32.460 6.937 -6.232 1.00 31.33 166 GLN B CA 1
ATOM 2314 C C . GLN B 1 145 ? 31.048 6.531 -5.872 1.00 31.31 166 GLN B C 1
ATOM 2315 O O . GLN B 1 145 ? 30.698 6.551 -4.669 1.00 32.30 166 GLN B O 1
ATOM 2321 N N . GLY B 1 146 ? 30.322 6.096 -6.885 1.00 29.54 167 GLY B N 1
ATOM 2322 C CA . GLY B 1 146 ? 28.910 5.727 -6.751 1.00 28.85 167 GLY B CA 1
ATOM 2323 C C . GLY B 1 146 ? 28.481 4.885 -7.914 1.00 29.98 167 GLY B C 1
ATOM 2324 O O . GLY B 1 146 ? 29.291 4.709 -8.848 1.00 30.45 167 GLY B O 1
ATOM 2325 N N . LYS B 1 147 ? 27.264 4.349 -7.830 1.00 30.34 168 LYS B N 1
ATOM 2326 C CA . LYS B 1 147 ? 26.606 3.584 -8.909 1.00 31.22 168 LYS B CA 1
ATOM 2327 C C . LYS B 1 147 ? 25.157 4.043 -8.959 1.00 30.11 168 LYS B C 1
ATOM 2328 O O . LYS B 1 147 ? 24.549 4.216 -7.875 1.00 30.88 168 LYS B O 1
ATOM 2334 N N . LEU B 1 148 ? 24.651 4.260 -10.160 1.00 28.54 169 LEU B N 1
ATOM 2335 C CA . LEU B 1 148 ? 23.233 4.580 -10.414 1.00 31.78 169 LEU B CA 1
ATOM 2336 C C . LEU B 1 148 ? 22.579 3.322 -10.977 1.00 32.50 169 LEU B C 1
ATOM 2337 O O . LEU B 1 148 ? 23.109 2.804 -11.945 1.00 37.10 169 LEU B O 1
ATOM 2342 N N . GLU B 1 149 ? 21.513 2.842 -10.340 1.00 34.47 170 GLU B N 1
ATOM 2343 C CA . GLU B 1 149 ? 20.671 1.751 -10.883 1.00 35.24 170 GLU B CA 1
ATOM 2344 C C . GLU B 1 149 ? 19.469 2.416 -11.534 1.00 28.66 170 GLU B C 1
ATOM 2345 O O . GLU B 1 149 ? 18.736 3.102 -10.819 1.00 28.49 170 GLU B O 1
ATOM 2351 N N . ILE B 1 150 ? 19.353 2.272 -12.842 1.00 29.99 171 ILE B N 1
ATOM 2352 C CA . ILE B 1 150 ? 18.333 3.003 -13.634 1.00 33.69 171 ILE B CA 1
ATOM 2353 C C . ILE B 1 150 ? 17.375 1.979 -14.240 1.00 34.29 171 ILE B C 1
ATOM 2354 O O . ILE B 1 150 ? 17.835 1.039 -14.856 1.00 32.68 171 ILE B O 1
ATOM 2359 N N . THR B 1 151 ? 16.079 2.199 -14.058 1.00 37.54 172 THR B N 1
ATOM 2360 C CA . THR B 1 151 ? 15.009 1.394 -14.691 1.00 38.24 172 THR B CA 1
ATOM 2361 C C . THR B 1 151 ? 13.917 2.333 -15.196 1.00 39.24 172 THR B C 1
ATOM 2362 O O . THR B 1 151 ? 13.723 3.407 -14.575 1.00 32.22 172 THR B O 1
ATOM 2366 N N . GLY B 1 152 ? 13.249 1.950 -16.284 1.00 38.71 173 GLY B N 1
ATOM 2367 C CA . GLY B 1 152 ? 12.110 2.691 -16.848 1.00 38.77 173 GLY B CA 1
ATOM 2368 C C . GLY B 1 152 ? 12.455 3.333 -18.174 1.00 38.39 173 GLY B C 1
ATOM 2369 O O . GLY B 1 152 ? 13.662 3.568 -18.426 1.00 39.23 173 GLY B O 1
ATOM 2370 N N . GLY B 1 153 ? 11.426 3.591 -18.988 1.00 38.40 174 GLY B N 1
ATOM 2371 C CA . GLY B 1 153 ? 11.544 4.211 -20.323 1.00 41.47 174 GLY B CA 1
ATOM 2372 C C . GLY B 1 153 ? 12.392 3.390 -21.282 1.00 40.79 174 GLY B C 1
ATOM 2373 O O . GLY B 1 153 ? 12.890 3.979 -22.246 1.00 39.73 174 GLY B O 1
ATOM 2374 N N . GLY B 1 154 ? 12.532 2.082 -21.040 1.00 38.71 175 GLY B N 1
ATOM 2375 C CA . GLY B 1 154 ? 13.387 1.180 -21.836 1.00 43.09 175 GLY B CA 1
ATOM 2376 C C . GLY B 1 154 ? 14.851 1.237 -21.427 1.00 46.20 175 GLY B C 1
ATOM 2377 O O . GLY B 1 154 ? 15.674 0.557 -22.087 1.00 41.21 175 GLY B O 1
ATOM 2378 N N . ILE B 1 155 ? 15.192 2.062 -20.427 1.00 44.81 176 ILE B N 1
ATOM 2379 C CA . ILE B 1 155 ? 16.575 2.188 -19.896 1.00 46.42 176 ILE B CA 1
ATOM 2380 C C . ILE B 1 155 ? 16.684 1.214 -18.727 1.00 47.22 176 ILE B C 1
ATOM 2381 O O . ILE B 1 155 ? 15.935 1.348 -17.755 1.00 47.94 176 ILE B O 1
ATOM 2386 N N . GLU B 1 156 ? 17.562 0.233 -18.853 1.00 46.47 177 GLU B N 1
ATOM 2387 C CA . GLU B 1 156 ? 17.823 -0.777 -17.806 1.00 45.34 177 GLU B CA 1
ATOM 2388 C C . GLU B 1 156 ? 19.343 -0.884 -17.750 1.00 46.08 177 GLU B C 1
ATOM 2389 O O . GLU B 1 156 ? 19.925 -1.495 -18.650 1.00 44.72 177 GLU B O 1
ATOM 2395 N N . SER B 1 157 ? 19.966 -0.205 -16.7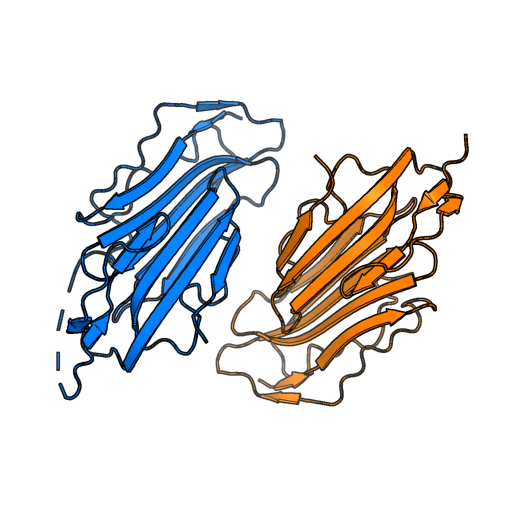95 1.00 43.90 178 SER B N 1
ATOM 2396 C CA . SER B 1 157 ? 21.443 -0.154 -16.706 1.00 41.77 178 SER B CA 1
ATOM 2397 C C . SER B 1 157 ? 21.878 0.234 -15.298 1.00 37.55 178 SER B C 1
ATOM 2398 O O . SER B 1 157 ? 21.138 0.912 -14.530 1.00 35.47 178 SER B O 1
ATOM 2401 N N . SER B 1 158 ? 23.075 -0.210 -14.971 1.00 38.99 179 SER B N 1
ATOM 2402 C CA . SER B 1 158 ? 23.865 0.326 -13.853 1.00 37.90 179 SER B CA 1
ATOM 2403 C C . SER B 1 158 ? 24.847 1.311 -14.480 1.00 34.01 179 SER B C 1
ATOM 2404 O O . SER B 1 158 ? 25.284 1.059 -15.604 1.00 39.09 179 SER B O 1
ATOM 2407 N N . VAL B 1 159 ? 25.085 2.441 -13.845 1.00 30.56 180 VAL B N 1
ATOM 2408 C CA . VAL B 1 159 ? 26.136 3.384 -14.288 1.00 29.96 180 VAL B CA 1
ATOM 2409 C C . VAL B 1 159 ? 27.089 3.558 -13.119 1.00 32.68 180 VAL B C 1
ATOM 2410 O O . VAL B 1 159 ? 26.631 3.987 -12.052 1.00 33.78 180 VAL B O 1
ATOM 2414 N N . GLU B 1 160 ? 28.362 3.236 -13.315 1.00 33.70 181 GLU B N 1
ATOM 2415 C CA . GLU B 1 160 ? 29.391 3.551 -12.312 1.00 30.66 181 GLU B CA 1
ATOM 2416 C C . GLU B 1 160 ? 29.974 4.939 -12.601 1.00 25.83 181 GLU B C 1
ATOM 2417 O O . GLU B 1 160 ? 30.289 5.268 -13.766 1.00 25.33 181 GLU B O 1
ATOM 2423 N N . VAL B 1 161 ? 30.149 5.700 -11.544 1.00 25.94 182 VAL B N 1
ATOM 2424 C CA . VAL B 1 161 ? 30.599 7.122 -11.618 1.00 25.94 182 VAL B CA 1
ATOM 2425 C C . VAL B 1 161 ? 31.652 7.355 -10.544 1.00 26.68 182 VAL B C 1
ATOM 2426 O O . VAL B 1 161 ? 31.361 7.105 -9.360 1.00 25.74 182 VAL B O 1
ATOM 2430 N N . LYS B 1 162 ? 32.802 7.869 -10.970 1.00 25.03 183 LYS B N 1
ATOM 2431 C CA . LYS B 1 162 ? 33.877 8.282 -10.062 1.00 26.50 183 LYS B CA 1
ATOM 2432 C C . LYS B 1 162 ? 34.422 9.612 -10.582 1.00 26.50 183 LYS B C 1
ATOM 2433 O O . LYS B 1 162 ? 34.632 9.771 -11.813 1.00 25.57 183 LYS B O 1
ATOM 2439 N N . GLY B 1 163 ? 34.690 10.528 -9.676 1.00 26.68 184 GLY B N 1
ATOM 2440 C CA . GLY B 1 163 ? 35.374 11.766 -10.056 1.00 27.03 184 GLY B CA 1
ATOM 2441 C C . GLY B 1 163 ? 35.508 12.712 -8.894 1.00 26.77 184 GLY B C 1
ATOM 2442 O O . GLY B 1 163 ? 35.466 12.265 -7.724 1.00 30.23 184 GLY B O 1
ATOM 2443 N N . CYS B 1 164 ? 35.639 13.977 -9.244 1.00 27.97 185 CYS B N 1
ATOM 2444 C CA . CYS B 1 164 ? 35.874 15.102 -8.325 1.00 27.55 185 CYS B CA 1
ATOM 2445 C C . CYS B 1 164 ? 34.543 15.739 -7.936 1.00 28.77 185 CYS B C 1
ATOM 2446 O O . CYS B 1 164 ? 33.687 15.852 -8.822 1.00 28.57 185 CYS B O 1
ATOM 2449 N N . THR B 1 165 ? 34.350 16.128 -6.674 1.00 28.67 186 THR B N 1
ATOM 2450 C CA . THR B 1 165 ? 33.134 16.890 -6.306 1.00 30.72 186 THR B CA 1
ATOM 2451 C C . THR B 1 165 ? 33.372 17.764 -5.076 1.00 31.44 186 THR B C 1
ATOM 2452 O O . THR B 1 165 ? 34.356 17.508 -4.334 1.00 29.76 186 THR B O 1
ATOM 2456 N N . ALA B 1 166 ? 32.477 18.742 -4.876 1.00 37.08 187 ALA B N 1
ATOM 2457 C CA . ALA B 1 166 ? 32.292 19.486 -3.600 1.00 40.91 187 ALA B CA 1
ATOM 2458 C C . ALA B 1 166 ? 31.017 19.015 -2.892 1.00 38.96 187 ALA B C 1
ATOM 2459 O O . ALA B 1 166 ? 30.820 19.411 -1.740 1.00 39.31 187 ALA B O 1
ATOM 2461 N N . MET B 1 167 ? 30.204 18.145 -3.500 1.00 40.33 188 MET B N 1
ATOM 2462 C CA . MET B 1 167 ? 28.910 17.731 -2.888 1.00 39.78 188 MET B CA 1
ATOM 2463 C C . MET B 1 167 ? 29.235 16.909 -1.648 1.00 40.74 188 MET B C 1
ATOM 2464 O O . MET B 1 167 ? 30.309 16.294 -1.634 1.00 40.86 188 MET B O 1
ATOM 2469 N N . ILE B 1 168 ? 28.308 16.897 -0.692 1.00 44.73 189 ILE B N 1
ATOM 2470 C CA . ILE B 1 168 ? 28.388 16.160 0.597 1.00 47.23 189 ILE B CA 1
ATOM 2471 C C . ILE B 1 168 ? 27.534 14.896 0.466 1.00 43.66 189 ILE B C 1
ATOM 2472 O O . ILE B 1 168 ? 26.354 14.992 0.073 1.00 44.18 189 ILE B O 1
ATOM 2477 N N . GLY B 1 169 ? 28.169 13.749 0.706 1.00 46.15 190 GLY B N 1
ATOM 2478 C CA . GLY B 1 169 ? 27.553 12.412 0.780 1.00 40.97 190 GLY B CA 1
ATOM 2479 C C . GLY B 1 169 ? 27.104 11.900 -0.569 1.00 39.69 190 GLY B C 1
ATOM 2480 O O . GLY B 1 169 ? 27.692 12.240 -1.580 1.00 39.23 190 GLY B O 1
ATOM 2481 N N . CYS B 1 170 ? 26.032 11.129 -0.578 1.00 39.58 191 CYS B N 1
ATOM 2482 C CA . CYS B 1 170 ? 25.612 10.363 -1.753 1.00 37.07 191 CYS B CA 1
ATOM 2483 C C . CYS B 1 170 ? 24.554 11.153 -2.553 1.00 39.27 191 CYS B C 1
ATOM 2484 O O . CYS B 1 170 ? 23.397 10.682 -2.646 1.00 35.23 191 CYS B O 1
ATOM 2487 N N . ARG B 1 171 ? 24.929 12.304 -3.122 1.00 30.36 192 ARG B N 1
ATOM 2488 C CA . ARG B 1 171 ? 23.934 13.305 -3.604 1.00 33.63 192 ARG B CA 1
ATOM 2489 C C . ARG B 1 171 ? 24.211 13.709 -5.059 1.00 29.27 192 ARG B C 1
ATOM 2490 O O . ARG B 1 171 ? 23.798 14.790 -5.436 1.00 28.53 192 ARG B O 1
ATOM 2498 N N . LEU B 1 172 ? 24.852 12.862 -5.854 1.00 29.57 193 LEU B N 1
ATOM 2499 C CA . LEU B 1 172 ? 25.052 13.146 -7.296 1.00 29.45 193 LEU B CA 1
ATOM 2500 C C . LEU B 1 172 ? 23.701 13.490 -7.953 1.00 29.81 193 LEU B C 1
ATOM 2501 O O . LEU B 1 172 ? 23.665 14.40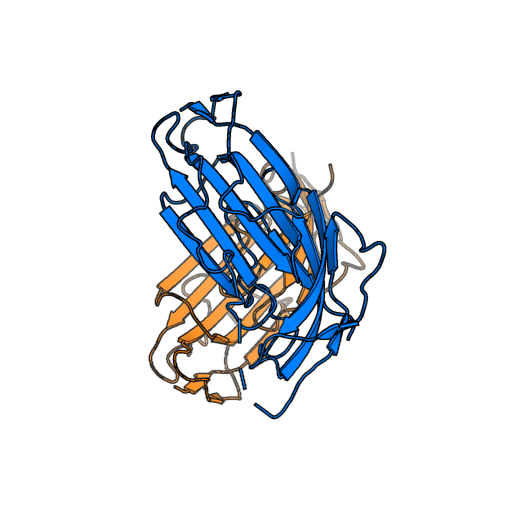9 -8.764 1.00 30.18 193 LEU B O 1
ATOM 2506 N N . MET B 1 173 ? 22.617 12.788 -7.605 1.00 28.76 194 MET B N 1
ATOM 2507 C CA . MET B 1 173 ? 21.279 12.972 -8.219 1.00 28.21 194 MET B CA 1
ATOM 2508 C C . MET B 1 173 ? 20.466 13.990 -7.425 1.00 31.03 194 MET B C 1
ATOM 2509 O O . MET B 1 173 ? 19.324 14.274 -7.855 1.00 28.35 194 MET B O 1
ATOM 2514 N N . SER B 1 174 ? 21.040 14.567 -6.355 1.00 32.20 195 SER B N 1
ATOM 2515 C CA . SER B 1 174 ? 20.388 15.530 -5.419 1.00 28.07 195 SER B CA 1
ATOM 2516 C C . SER B 1 174 ? 19.071 14.928 -4.913 1.00 27.27 195 SER B C 1
ATOM 2517 O O . SER B 1 174 ? 18.121 15.661 -4.701 1.00 28.41 195 SER B O 1
ATOM 2520 N N . GLY B 1 175 ? 19.018 13.610 -4.718 1.00 28.87 196 GLY B N 1
ATOM 2521 C CA . GLY B 1 175 ? 17.861 12.920 -4.129 1.00 28.97 196 GLY B CA 1
ATOM 2522 C C . GLY B 1 175 ? 16.676 12.885 -5.067 1.00 33.22 196 GLY B C 1
ATOM 2523 O O . GLY B 1 175 ? 15.618 12.468 -4.614 1.00 31.74 196 GLY B O 1
ATOM 2524 N N . ILE B 1 176 ? 16.860 13.198 -6.354 1.00 31.22 197 ILE B N 1
ATOM 2525 C CA . ILE B 1 176 ? 15.762 13.134 -7.348 1.00 32.96 197 ILE B CA 1
ATOM 2526 C C . ILE B 1 176 ? 15.766 11.756 -8.039 1.00 29.57 197 ILE B C 1
ATOM 2527 O O . ILE B 1 176 ? 16.611 11.546 -8.917 1.00 31.19 197 ILE B O 1
ATOM 2532 N N . LEU B 1 177 ? 14.814 10.898 -7.667 1.00 30.87 198 LEU B N 1
ATOM 2533 C CA . LEU B 1 177 ? 14.624 9.487 -8.114 1.00 34.15 198 LEU B CA 1
ATOM 2534 C C . LEU B 1 177 ? 14.036 9.414 -9.526 1.00 28.63 198 LEU B C 1
ATOM 2535 O O . LEU B 1 177 ? 14.496 8.598 -10.287 1.00 32.58 198 LEU B O 1
ATOM 2540 N N . ALA B 1 178 ? 13.067 10.267 -9.853 1.00 29.92 199 ALA B N 1
ATOM 2541 C CA . ALA B 1 178 ? 12.287 10.183 -11.099 1.00 30.79 199 ALA B CA 1
ATOM 2542 C C . ALA B 1 178 ? 12.886 11.139 -12.119 1.00 31.40 199 ALA B C 1
ATOM 2543 O O . ALA B 1 178 ? 13.008 12.332 -11.798 1.00 32.16 199 ALA B O 1
ATOM 2545 N N . VAL B 1 179 ? 13.250 10.635 -13.294 1.00 26.80 200 VAL B N 1
ATOM 2546 C CA . VAL B 1 179 ? 13.755 11.494 -14.391 1.00 27.02 200 VAL B CA 1
ATOM 2547 C C . VAL B 1 179 ? 12.985 11.065 -15.619 1.00 25.43 200 VAL B C 1
ATOM 2548 O O . VAL B 1 179 ? 13.259 9.934 -16.122 1.00 24.91 200 VAL B O 1
ATOM 2552 N N . GLY B 1 180 ? 11.983 11.872 -15.997 1.00 27.49 201 GLY B N 1
ATOM 2553 C CA . GLY B 1 180 ? 10.884 11.407 -16.860 1.00 27.81 201 GLY B CA 1
ATOM 2554 C C . GLY B 1 180 ? 10.453 10.012 -16.418 1.00 27.69 201 GLY B C 1
ATOM 2555 O O . GLY B 1 180 ? 10.127 9.783 -15.248 1.00 26.95 201 GLY B O 1
ATOM 2556 N N . PRO B 1 181 ? 10.436 9.025 -17.330 1.00 28.17 202 PRO B N 1
ATOM 2557 C CA . PRO B 1 181 ? 9.994 7.681 -16.974 1.00 27.74 202 PRO B CA 1
ATOM 2558 C C . PRO B 1 181 ? 11.062 6.814 -16.307 1.00 30.52 202 PRO B C 1
ATOM 2559 O O . PRO B 1 181 ? 10.740 5.680 -15.973 1.00 29.80 202 PRO B O 1
ATOM 2563 N N . MET B 1 182 ? 12.293 7.323 -16.159 1.00 28.77 203 MET B N 1
ATOM 2564 C CA . MET B 1 182 ? 13.352 6.578 -15.447 1.00 30.32 203 MET B CA 1
ATOM 2565 C C . MET B 1 182 ? 13.180 6.746 -13.938 1.00 30.21 203 MET B C 1
ATOM 2566 O O . MET B 1 182 ? 12.681 7.794 -13.470 1.00 27.59 203 MET B O 1
ATOM 2571 N N . PHE B 1 183 ? 13.570 5.712 -13.206 1.00 27.29 204 PHE B N 1
ATOM 2572 C CA . PHE B 1 183 ? 13.787 5.755 -11.752 1.00 29.13 204 PHE B CA 1
ATOM 2573 C C . PHE B 1 183 ? 15.285 5.475 -11.531 1.00 30.19 204 PHE B C 1
ATOM 2574 O O . PHE B 1 183 ? 15.815 4.465 -12.005 1.00 30.19 204 PHE B O 1
ATOM 2582 N N . VAL B 1 184 ? 15.938 6.352 -10.789 1.00 29.64 205 VAL B N 1
ATOM 2583 C CA . VAL B 1 184 ? 17.417 6.340 -10.625 1.00 29.62 205 VAL B CA 1
ATOM 2584 C C . VAL B 1 184 ? 17.715 6.158 -9.144 1.00 28.26 205 VAL B C 1
ATOM 2585 O O . VAL B 1 184 ? 17.345 7.044 -8.370 1.00 35.16 205 VAL B O 1
ATOM 2589 N N . ARG B 1 185 ? 18.329 5.048 -8.776 1.00 28.41 206 ARG B N 1
ATOM 2590 C CA . ARG B 1 185 ? 18.756 4.792 -7.379 1.00 33.15 206 ARG B CA 1
ATOM 2591 C C . ARG B 1 185 ? 20.274 5.031 -7.333 1.00 32.49 206 ARG B C 1
ATOM 2592 O O . ARG B 1 185 ? 20.975 4.438 -8.129 1.00 29.99 206 ARG B O 1
ATOM 2600 N N . GLU B 1 186 ? 20.741 5.860 -6.411 1.00 32.40 207 GLU B N 1
ATOM 2601 C CA . GLU B 1 186 ? 22.162 6.224 -6.245 1.00 30.98 207 GLU B CA 1
ATOM 2602 C C . GLU B 1 186 ? 22.677 5.517 -5.003 1.00 31.03 207 GLU B C 1
ATOM 2603 O O . GLU B 1 186 ? 22.076 5.694 -3.970 1.00 34.62 207 GLU B O 1
ATOM 2609 N N . ALA B 1 187 ? 23.786 4.792 -5.116 1.00 30.43 208 ALA B N 1
ATOM 2610 C CA . ALA B 1 187 ? 24.480 4.181 -3.960 1.00 33.53 208 ALA B CA 1
ATOM 2611 C C . ALA B 1 187 ? 25.955 4.593 -3.962 1.00 35.09 208 ALA B C 1
ATOM 2612 O O . ALA B 1 187 ? 26.555 4.629 -5.075 1.00 32.42 208 ALA B O 1
ATOM 2614 N N . CYS B 1 188 ? 26.479 4.906 -2.781 1.00 33.80 209 CYS B N 1
ATOM 2615 C CA . CYS B 1 188 ? 27.897 5.286 -2.499 1.00 36.32 209 CYS B CA 1
ATOM 2616 C C . CYS B 1 188 ? 28.359 4.553 -1.241 1.00 41.95 209 CYS B C 1
ATOM 2617 O O . CYS B 1 188 ? 27.540 3.945 -0.551 1.00 42.94 209 CYS B O 1
ATOM 2620 N N . PRO B 1 189 ? 29.658 4.636 -0.861 1.00 50.58 210 PRO B N 1
ATOM 2621 C CA . PRO B 1 189 ? 30.137 4.013 0.378 1.00 49.23 210 PRO B CA 1
ATOM 2622 C C . PRO B 1 189 ? 29.420 4.580 1.620 1.00 56.15 210 PRO B C 1
ATOM 2623 O O . PRO B 1 189 ? 29.082 5.766 1.603 1.00 54.50 210 PRO B O 1
ATOM 2627 N N . HIS B 1 190 ? 29.234 3.746 2.657 1.00 66.36 211 HIS B N 1
ATOM 2628 C CA . HIS B 1 190 ? 28.685 4.123 3.994 1.00 70.26 211 HIS B CA 1
ATOM 2629 C C . HIS B 1 190 ? 29.819 4.648 4.887 1.00 74.65 211 HIS B C 1
ATOM 2630 O O . HIS B 1 190 ? 29.910 5.840 5.210 1.00 75.27 211 HIS B O 1
#

B-factor: mean 45.76, std 17.23, range [22.47, 123.5]

InterPro domains:
  IPR016054 Ly-6 antigen/uPA receptor-like [PF00021] (47-116)
  IPR016054 Ly-6 antigen/uPA receptor-like [PF00021] (137-215)
  IPR045860 Snake toxin-like superfamily [SSF57302] (138-194)
  IPR051899 Fertilization and immune response mediator protein [PTHR16529] (44-241)

Solvent-accessible surface area: 17532 Å² total; per-residue (Å²): 62,120,0,15,82,19,102,35,71,48,54,42,85,70,59,0,53,121,24,94,10,92,26,158,97,80,46,98,10,116,212,68,10,14,0,4,2,0,0,0,0,0,21,2,45,110,68,0,0,0,0,0,2,5,5,33,18,110,137,28,148,95,48,118,69,80,25,104,6,10,64,76,41,17,3,1,0,0,3,10,9,13,34,13,100,100,56,118,30,0,75,55,84,42,1,66,91,6,206,22,1,59,158,156,98,83,40,108,0,40,14,8,7,16,62,31,95,22,213,65,25,76,71,72,92,9,67,121,44,7,90,72,42,2,58,2,85,0,66,1,48,24,30,49,0,113,22,30,0,18,0,48,1,10,5,40,35,152,37,47,110,0,0,37,27,45,23,41,5,28,36,1,10,0,62,33,67,39,87,226,71,103,0,35,74,27,101,35,70,55,52,69,77,79,50,1,71,120,36,99,11,101,37,189,96,73,50,100,21,123,208,72,12,14,0,3,2,0,0,0,0,0,63,2,40,105,61,0,0,0,0,1,4,5,4,25,16,87,108,42,150,96,49,108,72,99,26,136,10,13,61,92,37,22,3,38,0,5,3,7,8,17,34,10,93,99,45,90,28,0,96,50,77,38,2,70,114,23,16,162,194,93,53,102,0,57,14,6,5,18,62,34,67,17,198,84,22,87,68,70,92,17,68,151,54,18,96,76,49,2,93,6,96,0,76,5,36,18,30,49,0,113,20,29,0,18,0,37,0,9,5,35,32,144,41,50,120,0,4,45,56,66,46,53,5,24,21,0,26,6,88,40,64,24,103,234

Sequence (356 aa):
LYCQKGLSMTVEADPANMFNWTTEEVETCDKGALCQETILIIKAGTETAILATKGCIPEGEEAITIVQHSSPPGLIVTSYSNYCEDSFCNDKDSLSQFWEFSESTTLHCPTCVALGTCFSAPSLPCPNGTTRCYQGKLEITGGGIESSVEVKGCTAMIGCRLMSGILAVGPMFVREACPHLYCQKGLSMTVEADPANMFNWTTEEVETCDKGALCQETILIIKAGTETAILATKGCIPEGEEAITIVQHSSPPGLIVTSYSNYCEDSFCNDKDSLSQFWETTLHCPTCVALGTCFSAPSLPCPNGTTRCYQGKLEITGGGIESSVEVKGCTAMIGCRLMSGILAVGPMFVREACPH

Radius of gyration: 22.4 Å; Cα contacts (8 Å, |Δi|>4): 1031; chains: 2; bounding box: 64×47×56 Å

Foldseek 3Di:
DKKQWDWDWDKDLAFQQPFFPDGPDMDDDDPQKWWKWKWKWKDWPSIIIITITTYIDNDDDADWDKDFQAADDGITIIMIMGTHHDHHPNPDTGPNVPCSRPDCDWFFKFIDKDWADGPGTGGHTTPHPFDDKFWKWKQKDFSPDGTIMTGIMTHPDPDQRSRVPPQCTPGMGIDIDGDD/DKKQWDWDWDKDLAFLQPQFPDGDDIDDEDPQWWWKWKWKWKDWPSIIIITITTDIDNDDDADWDWDFQADDDGITIIMIMGTGHDHHPNPDTGDVVRDDVWFWKFFDKDFADDPGGGTHTTDPPFDDKWWKWKQKDFSPDGTIMIGIHTHNDPDQRSRPPDQCGPGMGIDIDGDD

GO terms:
  GO:0005515 protein binding (F, IPI)
  GO:0005576 extracellular region (C, TAS)
  GO:0005886 plasma membrane (C, TAS)

Secondary structure (DSSP, 8-state):
-EEE-EEEEEEESS-GGG-------EEE--TT-EEEEEEEEEEETTEEEEEEEEEEESS---EEEEEEEE-SSS-EEEEEEEEE-STT-------TT-GGG------EEE-EEEESS-S---EEEPPTT--EEEEEEEEEEETTEEEEEEEEEEE---SS-TTTT--EETTEEEEEE---/-EEEEEEEEEEESS-TTS------EEEEPPTT-EEEEEEEEEEETTEEEEEEEEEEES---SEEEEEEEE-SSS-EEEEEEEEE-STT-------TTS-----EEE-EEEES--S---EEEPPTT--EEEEEEEEEEETTEEEEEEEEEEE---SS-TTTT--EETTEEEEEE---

Organism: Homo sapiens (NCBI:txid9606)

Nearest PDB structures (foldseek):
  7bpr-assembly1_A  TM=1.006E+00  e=9.081E-35  Homo sapiens
  7bpr-assembly2_B  TM=9.856E-01  e=1.871E-30  Homo sapiens
  7bps-assembly1_A  TM=9.500E-01  e=2.914E-20  Mus musculus
  7bps-assembly2_B  TM=9.490E-01  e=3.580E-20  Mus musculus
  6oaz-assembly1_E  TM=5.922E-01  e=6.210E-02  Homo sapiens